Protein AF-A0A0J6Y3X2-F1 (afdb_monomer_lite)

pLDDT: mean 71.5, std 20.04, range [33.5, 97.44]

Foldseek 3Di:
DLQVCQQPCLVCLVVLLVVLLVLLPDDPPDPQPPDPPVCPVQAQPFDQDPNDTDHHHDPPDPDDDPDDDDDDDDDDDPPDPLPPGPSLVSLLVSLLVLLVNLLRHQPSCVVCLVVVCVSLLVQCPPSHPSSVLSSLLSLLSNLLSVLVNCVVVVVDDFDDPPDDHDDDDPVSVVSVVSSVVSLVVSCVVDPCNDDPSVVSVVVSVVSCVRRDDDVVVVCVVVCVVVVVVVVD

Radius of gyration: 22.78 Å; chains: 1; bounding box: 55×54×55 Å

Organism: NCBI:txid404692

InterPro domains:
  IPR011989 Armadillo-like helical [G3DSA:1.25.10.10] (1-191)
  IPR016024 Armadillo-type fold [SSF48371] (4-145)

Sequence (232 aa):
MSKVYGEDFTPYLGGVVKGLLDCLEQEDSDLEVSLGDAARDLIGQEVTIAGHRVRVADADDDDDVIEGMEGDDDDGDWEDFSTVTPIALEKEIAIEVLGDVITHTGQSYMPYFEKTIEHILPLADHAYEGVRKSTISTLHRAYAALWQVSESSGHKQKWEPGKPFAQPPPEIKKFGEILMTATIKMWAEEDDRHGKLCYDIYLTMSILFASALSLSMLFVLFTASSLMLLKK

Structure (mmCIF, N/CA/C/O backbone):
data_AF-A0A0J6Y3X2-F1
#
_entry.id   AF-A0A0J6Y3X2-F1
#
loop_
_atom_site.group_PDB
_atom_site.id
_atom_site.type_symbol
_atom_site.label_atom_id
_atom_site.label_alt_id
_atom_site.label_comp_id
_atom_site.label_asym_id
_atom_site.label_entity_id
_atom_site.label_seq_id
_atom_site.pdbx_PDB_ins_code
_atom_site.Cartn_x
_atom_site.Cartn_y
_atom_site.Cartn_z
_atom_site.occupancy
_atom_site.B_iso_or_equiv
_atom_site.auth_seq_id
_atom_site.auth_comp_id
_atom_site.auth_asym_id
_atom_site.auth_atom_id
_atom_site.pdbx_PDB_model_num
ATOM 1 N N . MET A 1 1 ? -11.979 -10.990 -3.307 1.00 70.56 1 MET A N 1
ATOM 2 C CA . MET A 1 1 ? -12.423 -12.014 -2.326 1.00 70.56 1 MET A CA 1
ATOM 3 C C . MET A 1 1 ? -12.487 -11.462 -0.908 1.00 70.56 1 MET A C 1
ATOM 5 O O . MET A 1 1 ? -13.533 -11.612 -0.292 1.00 70.56 1 MET A O 1
ATOM 9 N N . SER A 1 2 ? -11.452 -10.767 -0.417 1.00 82.56 2 SER A N 1
ATOM 10 C CA . SER A 1 2 ? -11.473 -10.075 0.889 1.00 82.56 2 SER A CA 1
ATOM 11 C C . SER A 1 2 ? -12.731 -9.222 1.101 1.00 82.56 2 SER A C 1
ATOM 13 O O . SER A 1 2 ? -13.374 -9.332 2.131 1.00 82.56 2 SER A O 1
ATOM 15 N N . LYS A 1 3 ? -13.165 -8.470 0.081 1.00 87.56 3 LYS A N 1
ATOM 16 C CA . LYS A 1 3 ? -14.417 -7.691 0.099 1.00 87.56 3 LYS A CA 1
ATOM 17 C C . LYS A 1 3 ? -15.681 -8.497 0.429 1.00 87.56 3 LYS A C 1
ATOM 19 O O . LYS A 1 3 ? -16.611 -7.949 1.004 1.00 87.56 3 LYS A O 1
ATOM 24 N N . VAL A 1 4 ? -15.741 -9.761 0.006 1.00 90.12 4 VAL A N 1
ATOM 25 C CA . VAL A 1 4 ? -16.919 -10.626 0.189 1.00 90.12 4 VAL A CA 1
ATOM 26 C C . VAL A 1 4 ? -16.897 -11.279 1.567 1.00 90.12 4 VAL A C 1
ATOM 28 O O . VAL A 1 4 ? -17.931 -11.343 2.218 1.00 90.12 4 VAL A O 1
ATOM 31 N N . TYR A 1 5 ? -15.726 -11.749 2.000 1.00 84.56 5 TYR A N 1
ATOM 32 C CA . TYR A 1 5 ? -15.577 -12.469 3.266 1.00 84.56 5 TYR A CA 1
ATOM 33 C C . TYR A 1 5 ? -15.373 -11.549 4.474 1.00 84.56 5 TYR A C 1
ATOM 35 O O . TYR A 1 5 ? -15.684 -11.947 5.589 1.00 84.56 5 TYR A O 1
ATOM 43 N N . GLY A 1 6 ? -14.865 -10.330 4.280 1.00 85.00 6 GLY A N 1
ATOM 44 C CA . GLY A 1 6 ? -14.590 -9.393 5.368 1.00 85.00 6 GLY A CA 1
ATOM 45 C C . GLY A 1 6 ? -13.711 -10.024 6.450 1.00 85.00 6 GLY A C 1
ATOM 46 O O . GLY A 1 6 ? -12.603 -10.487 6.173 1.00 85.00 6 GLY A O 1
ATOM 47 N N . GLU A 1 7 ? -14.236 -10.098 7.673 1.00 82.31 7 GLU A N 1
ATOM 48 C CA . GLU A 1 7 ? -13.564 -10.706 8.829 1.00 82.31 7 GLU A CA 1
ATOM 49 C C . GLU A 1 7 ? -13.311 -12.216 8.665 1.00 82.31 7 GLU A C 1
ATOM 51 O O . GLU A 1 7 ? -12.271 -12.715 9.106 1.00 82.31 7 GLU A O 1
ATOM 56 N N . ASP A 1 8 ? -14.173 -12.941 7.943 1.00 88.75 8 ASP A N 1
ATOM 57 C CA . ASP A 1 8 ? -14.015 -14.384 7.690 1.00 88.75 8 ASP A CA 1
ATOM 58 C C . ASP A 1 8 ? -12.820 -14.696 6.772 1.00 88.75 8 ASP A C 1
ATOM 60 O O . ASP A 1 8 ? -12.427 -15.851 6.611 1.00 88.75 8 ASP A O 1
ATOM 64 N N . PHE A 1 9 ? -12.196 -13.671 6.179 1.00 93.50 9 PHE A N 1
ATOM 65 C CA . PHE A 1 9 ? -10.977 -13.818 5.384 1.00 93.50 9 PHE A CA 1
ATOM 66 C C . PHE A 1 9 ? -9.721 -14.066 6.240 1.00 93.50 9 PHE A C 1
ATOM 68 O O . PHE A 1 9 ? -8.691 -14.498 5.719 1.00 93.50 9 PHE A O 1
ATOM 75 N N . THR A 1 10 ? -9.800 -13.824 7.554 1.00 93.88 10 THR A N 1
ATOM 76 C CA . THR A 1 10 ? -8.670 -13.894 8.498 1.00 93.88 10 THR A CA 1
ATOM 77 C C . THR A 1 10 ? -7.797 -15.156 8.371 1.00 93.88 10 THR A C 1
ATOM 79 O O . THR A 1 10 ? -6.574 -15.008 8.355 1.00 93.88 10 THR A O 1
ATOM 82 N N . PRO A 1 11 ? -8.340 -16.384 8.211 1.00 95.69 11 PRO A N 1
ATOM 83 C CA . PRO A 1 11 ? -7.523 -17.600 8.120 1.00 95.69 11 PRO A CA 1
ATOM 84 C C . PRO A 1 11 ? -6.539 -17.617 6.943 1.00 95.69 11 PRO A C 1
ATOM 86 O O . PRO A 1 11 ? -5.541 -18.332 6.985 1.00 95.69 11 PRO A O 1
ATOM 89 N N . TYR A 1 12 ? -6.810 -16.838 5.894 1.00 95.19 12 TYR A N 1
ATOM 90 C CA . TYR A 1 12 ? -6.004 -16.795 4.676 1.00 95.19 12 TYR A CA 1
ATOM 91 C C . TYR A 1 12 ? -4.961 -15.672 4.687 1.00 95.19 12 TYR A C 1
ATOM 93 O O . TYR A 1 12 ? -4.032 -15.704 3.879 1.00 95.19 12 TYR A O 1
ATOM 101 N N . LEU A 1 13 ? -5.077 -14.703 5.607 1.00 94.88 13 LEU A N 1
ATOM 102 C CA . LEU A 1 13 ? -4.244 -13.496 5.626 1.00 94.88 13 LEU A CA 1
ATOM 103 C C . LEU A 1 13 ? -2.750 -13.805 5.667 1.00 94.88 13 LEU A C 1
ATOM 105 O O . LEU A 1 13 ? -2.001 -13.228 4.889 1.00 94.88 13 LEU A O 1
ATOM 109 N N . GLY A 1 14 ? -2.319 -14.748 6.507 1.00 95.94 14 GLY A N 1
ATOM 110 C CA . GLY A 1 14 ? -0.897 -15.076 6.627 1.00 95.94 14 GLY A CA 1
ATOM 111 C C . GLY A 1 14 ? -0.266 -15.527 5.305 1.00 95.94 14 GLY A C 1
ATOM 112 O O . GLY A 1 14 ? 0.833 -15.094 4.973 1.00 95.94 14 GLY A O 1
ATOM 113 N N . GLY A 1 15 ? -0.971 -16.358 4.529 1.00 96.62 15 GLY A N 1
ATOM 114 C CA . GLY A 1 15 ? -0.493 -16.814 3.221 1.00 96.62 15 GLY A CA 1
ATOM 115 C C . GLY A 1 15 ? -0.578 -15.727 2.150 1.00 96.62 15 GLY A C 1
ATOM 116 O O . GLY A 1 15 ? 0.354 -15.568 1.369 1.00 96.62 15 GLY A O 1
ATOM 117 N N . VAL A 1 16 ? -1.670 -14.956 2.147 1.00 96.44 16 VAL A N 1
ATOM 118 C CA . VAL A 1 16 ? -1.899 -13.870 1.181 1.00 96.44 16 VAL A CA 1
ATOM 119 C C . VAL A 1 16 ? -0.875 -12.755 1.352 1.00 96.44 16 VAL A C 1
ATOM 121 O O . VAL A 1 16 ? -0.235 -12.375 0.381 1.00 96.44 16 VAL A O 1
ATOM 124 N N . VAL A 1 17 ? -0.679 -12.263 2.578 1.00 96.31 17 VAL A N 1
ATOM 125 C CA . VAL A 1 17 ? 0.302 -11.209 2.863 1.00 96.31 17 VAL A CA 1
ATOM 126 C C . VAL A 1 17 ? 1.697 -11.682 2.495 1.00 96.31 17 VAL A C 1
ATOM 128 O O . VAL A 1 17 ? 2.418 -10.946 1.837 1.00 96.31 17 VAL A O 1
ATOM 131 N N . LYS A 1 18 ? 2.068 -12.915 2.864 1.00 97.12 18 LYS A N 1
ATOM 132 C CA . LYS A 1 18 ? 3.372 -13.462 2.491 1.00 97.12 18 LYS A CA 1
ATOM 133 C C . LYS A 1 18 ? 3.563 -13.452 0.972 1.00 97.12 18 LYS A C 1
ATOM 135 O O . LYS A 1 18 ? 4.519 -12.857 0.507 1.00 97.12 18 LYS A O 1
ATOM 140 N N . GLY A 1 19 ? 2.639 -14.049 0.217 1.00 96.62 19 GLY A N 1
ATOM 141 C CA . GLY A 1 19 ? 2.757 -14.114 -1.241 1.00 96.62 19 GLY A CA 1
ATOM 142 C C . GLY A 1 19 ? 2.823 -12.733 -1.894 1.00 96.62 19 GLY A C 1
ATOM 143 O O . GLY A 1 19 ? 3.618 -12.536 -2.801 1.00 96.62 19 GLY A O 1
ATOM 144 N N . LEU A 1 20 ? 2.040 -11.766 -1.401 1.00 97.12 20 LEU A N 1
ATOM 145 C CA . LEU A 1 20 ? 2.074 -10.394 -1.909 1.00 97.12 20 LEU A CA 1
ATOM 146 C C . LEU A 1 20 ? 3.408 -9.705 -1.609 1.00 97.12 20 LEU A C 1
ATOM 148 O O . LEU A 1 20 ? 3.945 -9.061 -2.498 1.00 97.12 20 LEU A O 1
ATOM 152 N N . LEU A 1 21 ? 3.959 -9.854 -0.400 1.00 96.50 21 LEU A N 1
ATOM 153 C CA . LEU A 1 21 ? 5.266 -9.284 -0.060 1.00 96.50 21 LEU A CA 1
ATOM 154 C C . LEU A 1 21 ? 6.404 -9.948 -0.844 1.00 96.50 21 LEU A C 1
ATOM 156 O O . LEU A 1 21 ? 7.269 -9.236 -1.340 1.00 96.50 21 LEU A O 1
ATOM 160 N N . ASP A 1 22 ? 6.349 -11.268 -1.038 1.00 95.31 22 ASP A N 1
ATOM 161 C CA . ASP A 1 22 ? 7.314 -12.000 -1.866 1.00 95.31 22 ASP A CA 1
ATOM 162 C C . ASP A 1 22 ? 7.317 -11.461 -3.321 1.00 95.31 22 ASP A C 1
ATOM 164 O O . ASP A 1 22 ? 8.367 -11.430 -3.954 1.00 95.31 22 ASP A O 1
ATOM 168 N N . CYS A 1 23 ? 6.177 -10.981 -3.851 1.00 93.75 23 CYS A N 1
ATOM 169 C CA . CYS A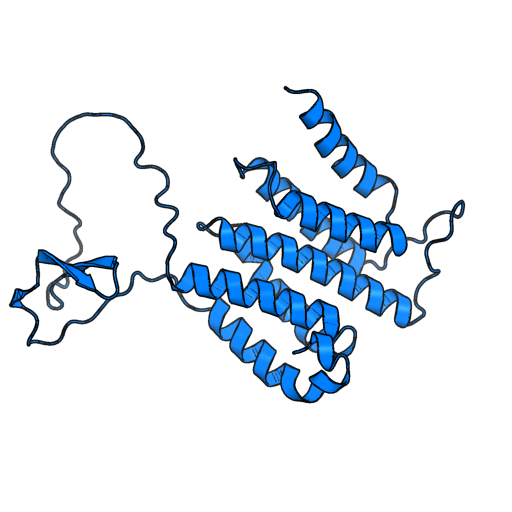 1 23 ? 6.118 -10.321 -5.169 1.00 93.75 23 CYS A CA 1
ATOM 170 C C . CYS A 1 23 ? 6.832 -8.959 -5.175 1.00 93.75 23 CYS A C 1
ATOM 172 O O . CYS A 1 23 ? 7.469 -8.592 -6.157 1.00 93.75 23 CYS A O 1
ATOM 174 N N . LEU A 1 24 ? 6.735 -8.194 -4.081 1.00 94.12 24 LEU A N 1
ATOM 175 C CA . LEU A 1 24 ? 7.351 -6.864 -3.986 1.00 94.12 24 LEU A CA 1
ATOM 176 C C . LEU A 1 24 ? 8.874 -6.918 -3.863 1.00 94.12 24 LEU A C 1
ATOM 178 O O . LEU A 1 24 ? 9.547 -5.966 -4.252 1.00 94.12 24 LEU A O 1
ATOM 182 N N . GLU A 1 25 ? 9.401 -8.012 -3.318 1.00 92.56 25 GLU A N 1
ATOM 183 C CA . GLU A 1 25 ? 10.835 -8.231 -3.111 1.00 92.56 25 GLU A CA 1
ATOM 184 C C . GLU A 1 25 ? 11.564 -8.723 -4.371 1.00 92.56 25 GLU A C 1
ATOM 186 O O . GLU A 1 25 ? 12.790 -8.807 -4.365 1.00 92.56 25 GLU A O 1
ATOM 191 N N . GLN A 1 26 ? 10.845 -9.030 -5.455 1.00 88.25 26 GLN A N 1
ATOM 192 C CA . GLN A 1 26 ? 11.462 -9.422 -6.722 1.00 88.25 26 GLN A CA 1
ATOM 193 C C . GLN A 1 26 ? 12.312 -8.274 -7.288 1.00 88.25 26 GLN A C 1
ATOM 195 O O . GLN A 1 26 ? 11.866 -7.123 -7.372 1.00 88.25 26 GLN A O 1
ATOM 200 N N . GLU A 1 27 ? 13.542 -8.587 -7.686 1.00 80.69 27 GLU A N 1
ATOM 201 C CA . GLU A 1 27 ? 14.427 -7.636 -8.356 1.00 80.69 27 GLU A CA 1
ATOM 202 C C . GLU A 1 27 ? 13.929 -7.382 -9.782 1.00 80.69 27 GLU A C 1
ATOM 204 O O . GLU A 1 27 ? 13.591 -8.323 -10.493 1.00 80.69 27 GLU A O 1
ATOM 209 N N . ASP A 1 28 ? 13.912 -6.119 -10.217 1.00 66.94 28 ASP A N 1
ATOM 210 C CA . ASP A 1 28 ? 13.644 -5.740 -11.613 1.00 66.94 28 ASP A CA 1
ATOM 211 C C . ASP A 1 28 ? 14.864 -6.019 -12.511 1.00 66.94 28 ASP A C 1
ATOM 213 O O . ASP A 1 28 ? 15.189 -5.219 -13.387 1.00 66.94 28 ASP A O 1
ATOM 217 N N . SER A 1 29 ? 15.591 -7.113 -12.265 1.00 56.03 29 SER A N 1
ATOM 218 C CA . SER A 1 29 ? 16.653 -7.538 -13.166 1.00 56.03 29 SER A CA 1
ATOM 219 C C . SER A 1 29 ? 16.019 -7.876 -14.509 1.00 56.03 29 SER A C 1
ATOM 221 O O . SER A 1 29 ? 15.061 -8.654 -14.590 1.00 56.03 29 SER A O 1
ATOM 223 N N . ASP A 1 30 ? 16.520 -7.218 -15.558 1.00 48.12 30 ASP A N 1
ATOM 224 C CA . ASP A 1 30 ? 16.136 -7.499 -16.933 1.00 48.12 30 ASP A CA 1
ATOM 225 C C . ASP A 1 30 ? 16.160 -9.008 -17.137 1.00 48.12 30 ASP A C 1
ATOM 227 O O . ASP A 1 30 ? 17.080 -9.689 -16.694 1.00 48.12 30 ASP A O 1
ATOM 231 N N . LEU A 1 31 ? 15.094 -9.516 -17.747 1.00 46.72 31 LEU A N 1
ATOM 232 C CA . LEU A 1 31 ? 14.810 -10.928 -17.943 1.00 46.72 31 LEU A CA 1
ATOM 233 C C . LEU A 1 31 ? 16.011 -11.634 -18.605 1.00 46.72 31 LEU A C 1
ATOM 235 O O . LEU A 1 31 ? 16.071 -11.755 -19.828 1.00 46.72 31 LEU A O 1
ATOM 239 N N . GLU A 1 32 ? 16.980 -12.086 -17.812 1.00 42.59 32 GLU A N 1
ATOM 240 C CA . GLU A 1 32 ? 18.191 -12.720 -18.313 1.00 42.59 32 GLU A CA 1
ATOM 241 C C . GLU A 1 32 ? 17.835 -14.163 -18.665 1.00 42.59 32 GLU A C 1
ATOM 243 O O . GLU A 1 32 ? 17.894 -15.101 -17.865 1.00 42.59 32 GLU A O 1
ATOM 248 N N . VAL A 1 33 ? 17.327 -14.337 -19.883 1.00 46.41 33 VAL A N 1
ATOM 249 C CA . VAL A 1 33 ? 17.028 -15.657 -20.422 1.00 46.41 33 VAL A CA 1
ATOM 250 C C . VAL A 1 33 ? 18.363 -16.322 -20.733 1.00 46.41 33 VAL A C 1
ATOM 252 O O . VAL A 1 33 ? 18.929 -16.110 -21.802 1.00 46.41 33 VAL A O 1
ATOM 255 N N . SER A 1 34 ? 18.855 -17.156 -19.812 1.00 43.78 34 SER A N 1
ATOM 256 C CA . SER A 1 34 ? 19.957 -18.078 -20.096 1.00 43.78 34 SER A CA 1
ATOM 257 C C . SER A 1 34 ? 19.496 -19.073 -21.165 1.00 43.78 34 SER A C 1
ATOM 259 O O . SER A 1 34 ? 18.799 -20.061 -20.910 1.00 43.78 34 SER A O 1
ATOM 261 N N . LEU A 1 35 ? 19.808 -18.741 -22.411 1.00 50.62 35 LEU A N 1
ATOM 262 C CA . LEU A 1 35 ? 19.548 -19.558 -23.581 1.00 50.62 35 LEU A CA 1
ATOM 263 C C . LEU A 1 35 ? 20.597 -20.674 -23.601 1.00 50.62 35 LEU A C 1
ATOM 265 O O . LEU A 1 35 ? 21.771 -20.430 -23.851 1.00 50.62 35 LEU A O 1
ATOM 269 N N . GLY A 1 36 ? 20.182 -21.909 -23.299 1.00 53.53 36 GLY A N 1
ATOM 270 C CA . GLY A 1 36 ? 21.078 -23.070 -23.347 1.00 53.53 36 GLY A CA 1
ATOM 271 C C . GLY A 1 36 ? 21.686 -23.293 -24.741 1.00 53.53 36 GLY A C 1
ATOM 272 O O . GLY A 1 36 ? 21.160 -22.789 -25.733 1.00 53.53 36 GLY A O 1
ATOM 273 N N . ASP A 1 37 ? 22.747 -24.109 -24.821 1.00 55.16 37 ASP A N 1
ATOM 274 C CA . ASP A 1 37 ? 23.627 -24.337 -25.992 1.00 55.16 37 ASP A CA 1
ATOM 275 C C . ASP A 1 37 ? 22.946 -24.447 -27.375 1.00 55.16 37 ASP A C 1
ATOM 277 O O . ASP A 1 37 ? 23.560 -24.165 -28.402 1.00 55.16 37 ASP A O 1
ATOM 281 N N . ALA A 1 38 ? 21.675 -24.853 -27.427 1.00 54.84 38 ALA A N 1
ATOM 282 C CA . ALA A 1 38 ? 20.879 -24.953 -28.649 1.00 54.84 38 ALA A CA 1
ATOM 283 C C . ALA A 1 38 ? 20.456 -23.599 -29.264 1.00 54.84 38 ALA A C 1
ATOM 285 O O . ALA A 1 38 ? 19.915 -23.593 -30.368 1.00 54.84 38 ALA A O 1
ATOM 286 N N . ALA A 1 39 ? 20.666 -22.475 -28.574 1.00 55.91 39 ALA A N 1
ATOM 287 C CA . ALA A 1 39 ? 20.258 -21.138 -29.011 1.00 55.91 39 ALA A CA 1
ATOM 288 C C . ALA A 1 39 ? 21.431 -20.163 -29.227 1.00 55.91 39 ALA A C 1
ATOM 290 O O . ALA A 1 39 ? 21.198 -18.972 -29.434 1.00 55.91 39 ALA A O 1
ATOM 291 N N . ARG A 1 40 ? 22.677 -20.665 -29.273 1.00 58.66 40 ARG A N 1
ATOM 292 C CA . ARG A 1 40 ? 23.866 -19.862 -29.619 1.00 58.66 40 ARG A CA 1
ATOM 293 C C . ARG A 1 40 ? 23.739 -19.132 -30.962 1.00 58.66 40 ARG A C 1
ATOM 295 O O . ARG A 1 40 ? 24.213 -18.013 -31.101 1.00 58.66 40 ARG A O 1
ATOM 302 N N . ASP A 1 41 ? 23.021 -19.708 -31.924 1.00 62.22 41 ASP A N 1
ATOM 303 C CA . ASP A 1 41 ? 22.785 -19.077 -33.233 1.00 62.22 41 ASP A CA 1
ATOM 304 C C . ASP A 1 41 ? 21.919 -17.801 -33.161 1.00 62.22 41 ASP A C 1
ATOM 306 O O . ASP A 1 41 ? 21.839 -17.056 -34.139 1.00 62.22 41 ASP A O 1
ATOM 310 N N . LEU A 1 42 ? 21.257 -17.548 -32.026 1.00 61.28 42 LEU A N 1
ATOM 311 C CA . LEU A 1 42 ? 20.442 -16.354 -31.796 1.00 61.28 42 LEU A CA 1
ATOM 312 C C . LEU A 1 42 ? 21.226 -15.226 -31.109 1.00 61.28 42 LEU A C 1
ATOM 314 O O . LEU A 1 42 ? 20.694 -14.123 -31.004 1.00 61.28 42 LEU A O 1
ATOM 318 N N . ILE A 1 43 ? 22.472 -15.467 -30.677 1.00 58.28 43 ILE A N 1
ATOM 319 C CA . ILE A 1 43 ? 23.340 -14.454 -30.058 1.00 58.28 43 ILE A CA 1
ATOM 320 C C . ILE A 1 43 ? 23.545 -13.286 -31.027 1.00 58.28 43 ILE A C 1
ATOM 322 O O . ILE A 1 43 ? 23.858 -13.462 -32.205 1.00 58.28 43 ILE A O 1
ATOM 326 N N . GLY A 1 44 ? 23.327 -12.067 -30.533 1.00 57.44 44 GLY A N 1
ATOM 327 C CA . GLY A 1 44 ? 23.387 -10.845 -31.331 1.00 57.44 44 GLY A CA 1
ATOM 328 C C . GLY A 1 44 ? 22.162 -10.588 -32.216 1.00 57.44 44 GLY A C 1
ATOM 329 O O . GLY A 1 44 ? 22.102 -9.529 -32.841 1.00 57.44 44 GLY A O 1
ATOM 330 N N . GLN A 1 45 ? 21.172 -11.489 -32.253 1.00 57.31 45 GLN A N 1
ATOM 331 C CA . GLN A 1 45 ? 19.897 -11.261 -32.935 1.00 57.31 45 GLN A CA 1
ATOM 332 C C . GLN A 1 45 ? 18.830 -10.722 -31.974 1.00 57.31 45 GLN A C 1
ATOM 334 O O . GLN A 1 45 ? 18.768 -11.078 -30.797 1.00 57.31 45 GLN A O 1
ATOM 339 N N . GLU A 1 46 ? 17.972 -9.848 -32.502 1.00 52.38 46 GLU A N 1
ATOM 340 C CA . GLU A 1 46 ? 16.774 -9.365 -31.819 1.00 52.38 46 GLU A CA 1
ATOM 341 C C . GLU A 1 46 ? 15.648 -10.379 -32.050 1.00 52.38 46 GLU A C 1
ATOM 343 O O . GLU A 1 46 ? 15.178 -10.568 -33.176 1.00 52.38 46 GLU A O 1
ATOM 348 N N . VAL A 1 47 ? 15.224 -11.066 -30.991 1.00 55.28 47 VAL A N 1
ATOM 349 C CA . VAL A 1 47 ? 14.192 -12.104 -31.067 1.00 55.28 47 VAL A CA 1
ATOM 350 C C . VAL A 1 47 ? 12.958 -11.629 -30.316 1.00 55.28 47 VAL A C 1
ATOM 352 O O . VAL A 1 47 ? 13.051 -11.090 -29.217 1.00 55.28 47 VAL A O 1
ATOM 355 N N . THR A 1 48 ? 11.778 -11.811 -30.913 1.00 49.06 48 THR A N 1
ATOM 356 C CA . THR A 1 48 ? 10.516 -11.490 -30.238 1.00 49.06 48 THR A CA 1
ATOM 357 C C . THR A 1 48 ? 10.031 -12.703 -29.454 1.00 49.06 48 THR A C 1
ATOM 359 O O . THR A 1 48 ? 9.495 -13.645 -30.039 1.00 49.06 48 THR A O 1
ATOM 362 N N . ILE A 1 49 ? 10.200 -12.688 -28.134 1.00 56.91 49 ILE A N 1
ATOM 363 C CA . ILE A 1 49 ? 9.706 -13.732 -27.231 1.00 56.91 49 ILE A CA 1
ATOM 364 C C . ILE A 1 49 ? 8.490 -13.172 -26.492 1.00 56.91 49 ILE A C 1
ATOM 366 O O . ILE A 1 49 ? 8.538 -12.078 -25.941 1.00 56.91 49 ILE A O 1
ATOM 370 N N . ALA A 1 50 ? 7.366 -13.893 -26.535 1.00 43.53 50 ALA A N 1
ATOM 371 C CA . ALA A 1 50 ? 6.107 -13.487 -25.894 1.00 43.53 50 ALA A CA 1
ATOM 372 C C . ALA A 1 50 ? 5.611 -12.064 -26.255 1.00 43.53 50 ALA A C 1
ATOM 374 O O . ALA A 1 50 ? 4.878 -11.450 -25.487 1.00 43.53 50 ALA A O 1
ATOM 375 N N . GLY A 1 51 ? 5.974 -11.550 -27.438 1.00 42.38 51 GLY A N 1
ATOM 376 C CA . GLY A 1 51 ? 5.587 -10.212 -27.901 1.00 42.38 51 GLY A CA 1
ATOM 377 C C . GLY A 1 51 ? 6.603 -9.103 -27.606 1.00 42.38 51 GLY A C 1
ATOM 378 O O . GLY A 1 51 ? 6.374 -7.971 -28.024 1.00 42.38 51 GLY A O 1
ATOM 379 N N . HIS A 1 52 ? 7.736 -9.418 -26.971 1.00 44.81 52 HIS A N 1
ATOM 380 C CA . HIS A 1 52 ? 8.778 -8.451 -26.620 1.00 44.81 52 HIS A CA 1
ATOM 381 C C . HIS A 1 52 ? 10.096 -8.736 -27.335 1.00 44.81 52 HIS A C 1
ATOM 383 O O . HIS A 1 52 ? 10.502 -9.891 -27.451 1.00 44.81 52 HIS A O 1
ATOM 389 N N . ARG A 1 53 ? 10.754 -7.674 -27.819 1.00 52.78 53 ARG A N 1
ATOM 390 C CA . ARG A 1 53 ? 12.048 -7.749 -28.507 1.00 52.78 53 ARG A CA 1
ATOM 391 C C . ARG A 1 53 ? 13.172 -7.830 -27.477 1.00 52.78 53 ARG A C 1
ATOM 393 O O . ARG A 1 53 ? 13.307 -6.935 -26.653 1.00 52.78 53 ARG A O 1
ATOM 400 N N . VAL A 1 54 ? 13.940 -8.914 -27.524 1.00 61.38 54 VAL A N 1
ATOM 401 C CA . VAL A 1 54 ? 15.054 -9.211 -26.616 1.00 61.38 54 VAL A CA 1
ATOM 402 C C . VAL A 1 54 ? 16.311 -9.431 -27.454 1.00 61.38 54 VAL A C 1
ATOM 404 O O . VAL A 1 54 ? 16.263 -10.154 -28.453 1.00 61.38 54 VAL A O 1
ATOM 407 N N . ARG A 1 55 ? 17.429 -8.807 -27.064 1.00 59.06 55 ARG A N 1
ATOM 408 C CA . ARG A 1 55 ? 18.747 -9.035 -27.672 1.00 59.06 55 ARG A CA 1
ATOM 409 C C . ARG A 1 55 ? 19.466 -10.125 -26.886 1.00 59.06 55 ARG A C 1
ATOM 411 O O . ARG A 1 55 ? 19.641 -9.997 -25.682 1.00 59.06 55 ARG A O 1
ATOM 418 N N . VAL A 1 56 ? 19.859 -11.196 -27.565 1.00 57.78 56 VAL A N 1
ATOM 419 C CA . VAL A 1 56 ? 20.534 -12.335 -26.931 1.00 57.78 56 VAL A CA 1
ATOM 420 C C . VAL A 1 56 ? 22.027 -12.032 -26.755 1.00 57.78 56 VAL A C 1
ATOM 422 O O . VAL A 1 56 ? 22.697 -11.718 -27.743 1.00 57.78 56 VAL A O 1
ATOM 425 N N . ALA A 1 57 ? 22.537 -12.141 -25.525 1.00 57.12 57 ALA A N 1
ATOM 426 C CA . ALA A 1 57 ? 23.964 -12.081 -25.187 1.00 57.12 57 ALA A CA 1
ATOM 427 C C . ALA A 1 57 ? 24.533 -13.496 -24.947 1.00 57.12 57 ALA A C 1
ATOM 429 O O . ALA A 1 57 ? 23.773 -14.415 -24.635 1.00 57.12 57 ALA A O 1
ATOM 430 N N . ASP A 1 58 ? 25.842 -13.680 -25.151 1.00 46.38 58 ASP A N 1
ATOM 431 C CA . ASP A 1 58 ? 26.525 -14.961 -24.907 1.00 46.38 58 ASP A CA 1
ATOM 432 C C . ASP A 1 58 ? 26.867 -15.113 -23.418 1.00 46.38 58 ASP A C 1
ATOM 434 O O . ASP A 1 58 ? 27.184 -14.132 -22.754 1.00 46.38 58 ASP A O 1
ATOM 438 N N . ALA A 1 59 ? 26.807 -16.340 -22.900 1.00 51.66 59 ALA A N 1
ATOM 439 C CA . ALA A 1 59 ? 26.980 -16.634 -21.474 1.00 51.66 59 ALA A CA 1
ATOM 440 C C . ALA A 1 59 ? 28.446 -16.885 -21.059 1.00 51.66 59 ALA A C 1
ATOM 442 O O . ALA A 1 59 ? 28.701 -17.154 -19.888 1.00 51.66 59 ALA A O 1
ATOM 443 N N . ASP A 1 60 ? 29.392 -16.834 -22.005 1.00 46.38 60 ASP A N 1
ATOM 444 C CA . ASP A 1 60 ? 30.810 -17.173 -21.793 1.00 46.38 60 ASP A CA 1
ATOM 445 C C . ASP A 1 60 ? 31.764 -15.952 -21.808 1.00 46.38 60 ASP A C 1
ATOM 447 O O . ASP A 1 60 ? 32.979 -16.146 -21.731 1.00 46.38 60 ASP A O 1
ATOM 451 N N . ASP A 1 61 ? 31.261 -14.712 -21.894 1.00 43.00 61 ASP A N 1
ATOM 452 C CA . ASP A 1 61 ? 32.099 -13.497 -21.871 1.00 43.00 61 ASP A CA 1
ATOM 453 C C . ASP A 1 61 ? 32.039 -12.825 -20.487 1.00 43.00 61 ASP A C 1
ATOM 455 O O . ASP A 1 61 ? 31.164 -12.020 -20.182 1.00 43.00 61 ASP A O 1
ATOM 459 N N . ASP A 1 62 ? 32.986 -13.212 -19.633 1.00 42.53 62 ASP A N 1
ATOM 460 C CA . ASP A 1 62 ? 33.196 -12.726 -18.259 1.00 42.53 62 ASP A CA 1
ATOM 461 C C . ASP A 1 62 ? 33.980 -11.385 -18.230 1.00 42.53 62 ASP A C 1
ATOM 463 O O . ASP A 1 62 ? 34.714 -11.106 -17.281 1.00 42.53 62 ASP A O 1
ATOM 467 N N . ASP A 1 63 ? 33.860 -10.559 -19.276 1.00 38.16 63 ASP A N 1
ATOM 468 C CA . ASP A 1 63 ? 34.489 -9.237 -19.376 1.00 38.16 63 ASP A CA 1
ATOM 469 C C . ASP A 1 63 ? 33.418 -8.149 -19.589 1.00 38.16 63 ASP A C 1
ATOM 471 O O . ASP A 1 63 ? 32.890 -7.935 -20.682 1.00 38.16 63 ASP A O 1
ATOM 475 N N . ASP A 1 64 ? 33.128 -7.412 -18.515 1.00 44.16 64 ASP A N 1
ATOM 476 C CA . ASP A 1 64 ? 32.499 -6.093 -18.566 1.00 44.16 64 ASP A CA 1
ATOM 477 C C . ASP A 1 64 ? 33.225 -5.202 -19.589 1.00 44.16 64 ASP A C 1
ATOM 479 O O . ASP A 1 64 ? 34.355 -4.814 -19.315 1.00 44.16 64 ASP A O 1
ATOM 483 N N . VAL A 1 65 ? 32.580 -4.804 -20.694 1.00 34.59 65 VAL A N 1
ATOM 484 C CA . VAL A 1 65 ? 32.548 -3.416 -21.213 1.00 34.59 65 VAL A CA 1
ATOM 485 C C . VAL A 1 65 ? 31.389 -3.288 -22.216 1.00 34.59 65 VAL A C 1
ATOM 487 O O . VAL A 1 65 ? 31.388 -3.872 -23.298 1.00 34.59 65 VAL A O 1
ATOM 490 N N . ILE A 1 66 ? 30.421 -2.429 -21.886 1.00 44.06 66 ILE A N 1
ATOM 491 C CA . ILE A 1 66 ? 29.521 -1.799 -22.858 1.00 44.06 66 ILE A CA 1
ATOM 492 C C . ILE A 1 66 ? 30.384 -0.956 -23.811 1.00 44.06 66 ILE A C 1
ATOM 494 O O . ILE A 1 66 ? 30.728 0.180 -23.499 1.00 44.06 66 ILE A O 1
ATOM 498 N N . GLU A 1 67 ? 30.748 -1.500 -24.970 1.00 37.75 67 GLU A N 1
ATOM 499 C CA . GLU A 1 67 ? 31.337 -0.738 -26.075 1.00 37.75 67 GLU A CA 1
ATOM 500 C C . GLU A 1 67 ? 30.396 -0.800 -27.281 1.00 37.75 67 GLU A C 1
ATOM 502 O O . GLU A 1 67 ? 30.283 -1.805 -27.983 1.00 37.75 67 GLU A O 1
ATOM 507 N N . GLY A 1 68 ? 29.662 0.293 -27.495 1.00 34.91 68 GLY A N 1
ATOM 508 C CA . GLY A 1 68 ? 28.714 0.385 -28.596 1.00 34.91 68 GLY A CA 1
ATOM 509 C C . GLY A 1 68 ? 27.930 1.688 -28.660 1.00 34.91 68 GLY A C 1
ATOM 510 O O . GLY A 1 68 ? 26.724 1.634 -28.862 1.00 34.91 68 GLY A O 1
ATOM 511 N N . MET A 1 69 ? 28.583 2.843 -28.498 1.00 40.19 69 MET A N 1
ATOM 512 C CA . MET A 1 69 ? 28.004 4.120 -28.930 1.00 40.19 69 MET A CA 1
ATOM 513 C C . MET A 1 69 ? 29.109 5.134 -29.266 1.00 40.19 69 MET A C 1
ATOM 515 O O . MET A 1 69 ? 29.396 6.042 -28.496 1.00 40.19 69 MET A O 1
ATOM 519 N N . GLU A 1 70 ? 29.726 4.991 -30.439 1.00 41.28 70 GLU A N 1
ATOM 520 C CA . GLU A 1 70 ? 30.346 6.128 -31.129 1.00 41.28 70 GLU A CA 1
ATOM 521 C C . GLU A 1 70 ? 29.719 6.243 -32.521 1.00 41.28 70 GLU A C 1
ATOM 523 O O . GLU A 1 70 ? 29.906 5.380 -33.381 1.00 41.28 70 GLU A O 1
ATOM 528 N N . GLY A 1 71 ? 28.920 7.295 -32.709 1.00 33.50 71 GLY A N 1
ATOM 529 C CA . GLY A 1 71 ? 28.179 7.554 -33.940 1.00 33.50 71 GLY A CA 1
ATOM 530 C C . GLY A 1 71 ? 27.236 8.756 -33.855 1.00 33.50 71 GLY A C 1
ATOM 531 O O . GLY A 1 71 ? 26.048 8.579 -34.073 1.00 33.50 71 GLY A O 1
ATOM 532 N N . ASP A 1 72 ? 27.800 9.922 -33.523 1.00 38.12 72 ASP A N 1
ATOM 533 C CA . ASP A 1 72 ? 27.471 11.276 -34.020 1.00 38.12 72 ASP A CA 1
ATOM 534 C C . ASP A 1 72 ? 25.998 11.769 -34.003 1.00 38.12 72 ASP A C 1
ATOM 536 O O . ASP A 1 72 ? 25.183 11.397 -34.845 1.00 38.12 72 ASP A O 1
ATOM 540 N N . ASP A 1 73 ? 25.740 12.690 -33.063 1.00 42.84 73 ASP A N 1
ATOM 541 C CA . ASP A 1 73 ? 24.858 13.870 -33.118 1.00 42.84 73 ASP A CA 1
ATOM 542 C C . ASP A 1 73 ? 23.404 13.741 -33.636 1.00 42.84 73 ASP A C 1
ATOM 544 O O . ASP A 1 73 ? 23.113 13.988 -34.808 1.00 42.84 73 ASP A O 1
ATOM 548 N N . ASP A 1 74 ? 22.459 13.551 -32.703 1.00 40.38 74 ASP A N 1
ATOM 549 C CA . ASP A 1 74 ? 21.305 14.461 -32.553 1.00 40.38 74 ASP A CA 1
ATOM 550 C C . ASP A 1 74 ? 20.796 14.425 -31.098 1.00 40.38 74 ASP A C 1
ATOM 552 O O . ASP A 1 74 ? 20.377 13.388 -30.576 1.00 40.38 74 ASP A O 1
ATOM 556 N N . ASP A 1 75 ? 20.893 15.571 -30.431 1.00 49.56 75 ASP A N 1
ATOM 557 C CA . ASP A 1 75 ? 20.453 15.818 -29.063 1.00 49.56 75 ASP A CA 1
ATOM 558 C C . ASP A 1 75 ? 18.921 15.707 -28.950 1.00 49.56 75 ASP A C 1
ATOM 560 O O . ASP A 1 75 ? 18.187 16.592 -29.395 1.00 49.56 75 ASP A O 1
ATOM 564 N N . GLY A 1 76 ? 18.419 14.664 -28.281 1.00 43.94 76 GLY A N 1
ATOM 565 C CA . GLY A 1 76 ? 17.019 14.616 -27.854 1.00 43.94 76 GLY A CA 1
ATOM 566 C C . GLY A 1 76 ? 16.557 13.264 -27.311 1.00 43.94 76 GLY A C 1
ATOM 567 O O . GLY A 1 76 ? 16.424 12.311 -28.069 1.00 43.94 76 GLY A O 1
ATOM 568 N N . ASP A 1 77 ? 16.221 13.228 -26.017 1.00 42.69 77 ASP A N 1
ATOM 569 C CA . ASP A 1 77 ? 15.310 12.247 -25.393 1.00 42.69 77 ASP A CA 1
ATOM 570 C C . ASP A 1 77 ? 15.787 10.788 -25.229 1.00 42.69 77 ASP A C 1
ATOM 572 O O . ASP A 1 77 ? 15.084 9.837 -25.561 1.00 42.69 77 ASP A O 1
ATOM 576 N N . TRP A 1 78 ? 16.949 10.590 -24.598 1.00 46.06 78 TRP A N 1
ATOM 577 C CA . TRP A 1 78 ? 17.297 9.298 -23.972 1.00 46.06 78 TRP A CA 1
ATOM 578 C C . TRP A 1 78 ? 17.114 9.288 -22.440 1.00 46.06 78 TRP A C 1
ATOM 580 O O . TRP A 1 78 ? 17.539 8.343 -21.776 1.00 46.06 78 TRP A O 1
ATOM 590 N N . GLU A 1 79 ? 16.485 10.317 -21.858 1.00 43.41 79 GLU A N 1
ATOM 591 C CA . GLU A 1 79 ? 15.996 10.268 -20.474 1.00 43.41 79 GLU A CA 1
ATOM 592 C C . GLU A 1 79 ? 14.626 9.572 -20.448 1.00 43.41 79 GLU A C 1
ATOM 594 O O . GLU A 1 79 ? 13.705 9.978 -21.145 1.00 43.41 79 GLU A O 1
ATOM 599 N N . ASP A 1 80 ? 14.500 8.549 -19.606 1.00 47.81 80 ASP A N 1
ATOM 600 C CA . ASP A 1 80 ? 13.258 7.842 -19.266 1.00 47.81 80 ASP A CA 1
ATOM 601 C C . ASP A 1 80 ? 12.786 6.736 -20.227 1.00 47.81 80 ASP A C 1
ATOM 603 O O . ASP A 1 80 ? 11.662 6.721 -20.728 1.00 47.81 80 ASP A O 1
ATOM 607 N N . PHE A 1 81 ? 13.585 5.671 -20.356 1.00 47.28 81 PHE A N 1
ATOM 608 C CA . PHE A 1 81 ? 12.953 4.351 -20.398 1.00 47.28 81 PHE A CA 1
ATOM 609 C C . PHE A 1 81 ? 12.425 4.075 -18.981 1.00 47.28 81 PHE A C 1
ATOM 611 O O . PHE A 1 81 ? 13.084 3.435 -18.163 1.00 47.28 81 PHE A O 1
ATOM 618 N N . SER A 1 82 ? 11.239 4.605 -18.667 1.00 55.62 82 SER A N 1
ATOM 619 C CA . SER A 1 82 ? 10.393 4.109 -17.584 1.00 55.62 82 SER A CA 1
ATOM 620 C C . SER A 1 82 ? 9.985 2.684 -17.952 1.00 55.62 82 SER A C 1
ATOM 622 O O . SER A 1 82 ? 8.891 2.421 -18.452 1.00 55.62 82 SER A O 1
ATOM 624 N N . THR A 1 83 ? 10.926 1.748 -17.808 1.00 61.72 83 THR A N 1
ATOM 625 C CA . THR A 1 83 ? 10.777 0.382 -18.290 1.00 61.72 83 THR A CA 1
ATOM 626 C C . THR A 1 83 ? 9.609 -0.260 -17.573 1.00 61.72 83 THR A C 1
ATOM 628 O O . THR A 1 83 ? 9.689 -0.629 -16.401 1.00 61.72 83 THR A O 1
ATOM 631 N N . VAL A 1 84 ? 8.496 -0.398 -18.284 1.00 78.31 84 VAL A N 1
ATOM 632 C CA . VAL A 1 84 ? 7.361 -1.191 -17.832 1.00 78.31 84 VAL A CA 1
ATOM 633 C C . VAL A 1 84 ? 7.775 -2.659 -17.927 1.00 78.31 84 VAL A C 1
ATOM 635 O O . VAL A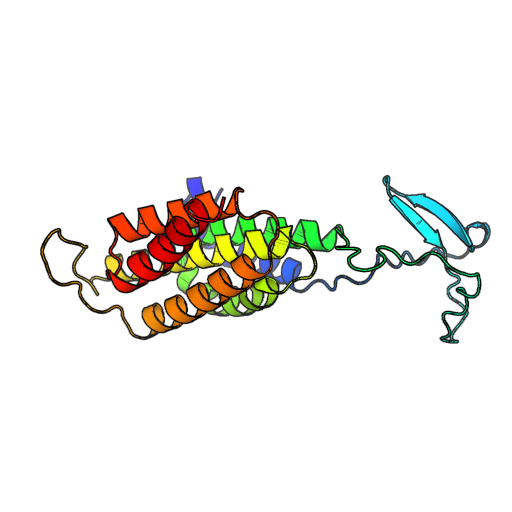 1 84 ? 7.529 -3.325 -18.933 1.00 78.31 84 VAL A O 1
ATOM 638 N N . THR A 1 85 ? 8.480 -3.156 -16.908 1.00 84.69 85 THR A N 1
ATOM 639 C CA . THR A 1 85 ? 8.858 -4.569 -16.817 1.00 84.69 85 THR A CA 1
ATOM 640 C C . THR A 1 85 ? 7.637 -5.403 -16.403 1.00 84.69 85 THR A C 1
ATOM 642 O O . THR A 1 85 ? 6.731 -4.901 -15.727 1.00 84.69 85 THR A O 1
ATOM 645 N N . PRO A 1 86 ? 7.582 -6.701 -16.756 1.00 86.75 86 PRO A N 1
ATOM 646 C CA . PRO A 1 86 ? 6.563 -7.604 -16.221 1.00 86.75 86 PRO A CA 1
ATOM 647 C C . PRO A 1 86 ? 6.543 -7.633 -14.685 1.00 86.75 86 PRO A C 1
ATOM 649 O O . PRO A 1 86 ? 5.469 -7.701 -14.094 1.00 86.75 86 PRO A O 1
ATOM 652 N N . ILE A 1 87 ? 7.715 -7.511 -14.055 1.00 89.19 87 ILE A N 1
ATOM 653 C CA . ILE A 1 87 ? 7.876 -7.465 -12.596 1.00 89.19 87 ILE A CA 1
ATOM 654 C C . ILE A 1 87 ? 7.286 -6.166 -12.030 1.00 89.19 87 ILE A C 1
ATOM 656 O O . ILE A 1 87 ? 6.549 -6.200 -11.048 1.00 89.19 87 ILE A O 1
ATOM 660 N N . ALA A 1 88 ? 7.501 -5.023 -12.683 1.00 90.44 88 ALA A N 1
ATOM 661 C CA . ALA A 1 88 ? 6.909 -3.751 -12.285 1.00 90.44 88 ALA A CA 1
ATOM 662 C C . ALA A 1 88 ? 5.372 -3.770 -12.403 1.00 90.44 88 ALA A C 1
ATOM 664 O O . ALA A 1 88 ? 4.680 -3.250 -11.526 1.00 90.44 88 ALA A O 1
ATOM 665 N N . LEU A 1 89 ? 4.823 -4.423 -13.434 1.00 91.00 89 LEU A N 1
ATOM 666 C CA . LEU A 1 89 ? 3.378 -4.654 -13.559 1.00 91.00 89 LEU A CA 1
ATOM 667 C C . LEU A 1 89 ? 2.845 -5.599 -12.472 1.00 91.00 89 LEU A C 1
ATOM 669 O O . LEU A 1 89 ? 1.771 -5.367 -11.915 1.00 91.00 89 LEU A O 1
ATOM 673 N N . GLU A 1 90 ? 3.591 -6.653 -12.136 1.00 93.62 90 GLU A N 1
ATOM 674 C CA . GLU A 1 90 ? 3.245 -7.558 -11.038 1.00 93.62 90 GLU A CA 1
ATOM 675 C C . GLU A 1 90 ? 3.234 -6.820 -9.693 1.00 93.62 90 GLU A C 1
ATOM 677 O O . GLU A 1 90 ? 2.264 -6.944 -8.941 1.00 93.62 90 GLU A O 1
ATOM 682 N N . LYS A 1 91 ? 4.243 -5.980 -9.424 1.00 95.38 91 LYS A N 1
ATOM 683 C CA . LYS A 1 91 ? 4.308 -5.105 -8.244 1.00 95.38 91 LYS A CA 1
ATOM 684 C C . LYS A 1 91 ? 3.117 -4.157 -8.183 1.00 95.38 91 LYS A C 1
ATOM 686 O O . LYS A 1 91 ? 2.483 -4.060 -7.135 1.00 95.38 91 LYS A O 1
ATOM 691 N N . GLU A 1 92 ? 2.777 -3.495 -9.290 1.00 94.06 92 GLU A N 1
ATOM 692 C CA . GLU A 1 92 ? 1.607 -2.612 -9.372 1.00 94.06 92 GLU A CA 1
ATOM 693 C C . GLU A 1 92 ? 0.336 -3.341 -8.903 1.00 94.06 92 GLU A C 1
ATOM 695 O O . GLU A 1 92 ? -0.360 -2.868 -7.999 1.00 94.06 92 GLU A O 1
ATOM 700 N N . ILE A 1 93 ? 0.078 -4.530 -9.455 1.00 95.62 93 ILE A N 1
ATOM 701 C CA . ILE A 1 93 ? -1.098 -5.339 -9.119 1.00 95.62 93 ILE A CA 1
ATOM 702 C C . ILE A 1 93 ? -1.030 -5.835 -7.668 1.00 95.62 93 ILE A C 1
ATOM 704 O O . ILE A 1 93 ? -2.029 -5.774 -6.949 1.00 95.62 93 ILE A O 1
ATOM 708 N N . ALA A 1 94 ? 0.129 -6.308 -7.206 1.00 97.25 94 ALA A N 1
ATOM 709 C CA . ALA A 1 94 ? 0.311 -6.792 -5.840 1.00 97.25 94 ALA A CA 1
ATOM 710 C C . ALA A 1 94 ? 0.011 -5.693 -4.807 1.00 97.25 94 ALA A C 1
ATOM 712 O O . ALA A 1 94 ? -0.673 -5.943 -3.809 1.00 97.25 94 ALA A O 1
ATOM 713 N N . ILE A 1 95 ? 0.448 -4.461 -5.075 1.00 97.44 95 ILE A N 1
ATOM 714 C CA . ILE A 1 95 ? 0.175 -3.291 -4.237 1.00 97.44 95 ILE A CA 1
ATOM 715 C C . ILE A 1 95 ? -1.324 -2.967 -4.226 1.00 97.44 95 ILE A C 1
ATOM 717 O O . ILE A 1 95 ? -1.898 -2.793 -3.148 1.00 97.44 95 ILE A O 1
ATOM 721 N N . GLU A 1 96 ? -1.996 -2.950 -5.383 1.00 94.62 96 GLU A N 1
ATOM 722 C CA . GLU A 1 96 ? -3.449 -2.720 -5.430 1.00 94.62 96 GLU A CA 1
ATOM 723 C C . GLU A 1 96 ? -4.225 -3.781 -4.629 1.00 94.62 96 GLU A C 1
ATOM 725 O O . GLU A 1 96 ? -5.152 -3.455 -3.872 1.00 94.62 96 GLU A O 1
ATOM 730 N N . VAL A 1 97 ? -3.813 -5.049 -4.731 1.00 96.31 97 VAL A N 1
ATOM 731 C CA . VAL A 1 97 ? -4.417 -6.155 -3.978 1.00 96.31 97 VAL A CA 1
ATOM 732 C C . VAL A 1 97 ? -4.160 -6.010 -2.476 1.00 96.31 97 VAL A C 1
ATOM 734 O O . VAL A 1 97 ? -5.081 -6.243 -1.687 1.00 96.31 97 VAL A O 1
ATOM 737 N N . LEU A 1 98 ? -2.967 -5.579 -2.048 1.00 97.00 98 LEU A N 1
ATOM 738 C CA . LEU A 1 98 ? -2.702 -5.245 -0.642 1.00 97.00 98 LEU A CA 1
ATOM 739 C C . LEU A 1 98 ? -3.683 -4.179 -0.141 1.00 97.00 98 LEU A C 1
ATOM 741 O O . LEU A 1 98 ? -4.288 -4.357 0.918 1.00 97.00 98 LEU A O 1
ATOM 745 N N . GLY A 1 99 ? -3.923 -3.125 -0.926 1.00 92.94 99 GLY A N 1
ATOM 746 C CA . GLY A 1 99 ? -4.921 -2.103 -0.609 1.00 92.94 99 GLY A CA 1
ATOM 747 C C . GLY A 1 99 ? -6.321 -2.684 -0.389 1.00 92.94 99 GLY A C 1
ATOM 748 O O . GLY A 1 99 ? -6.990 -2.337 0.591 1.00 92.94 99 GLY A O 1
ATOM 749 N N . ASP A 1 100 ? -6.761 -3.602 -1.251 1.00 93.19 100 ASP A N 1
ATOM 750 C CA . ASP A 1 100 ? -8.042 -4.311 -1.123 1.00 93.19 100 ASP A CA 1
ATOM 751 C C . ASP A 1 100 ? -8.123 -5.179 0.132 1.00 93.19 100 ASP A C 1
ATOM 753 O O . ASP A 1 100 ? -9.146 -5.186 0.826 1.00 93.19 100 ASP A O 1
ATOM 757 N N . VAL A 1 101 ? -7.065 -5.925 0.439 1.00 95.25 101 VAL A N 1
ATOM 758 C CA . VAL A 1 101 ? -7.026 -6.791 1.620 1.00 95.25 101 VAL A CA 1
ATOM 759 C C . VAL A 1 101 ? -7.052 -5.949 2.896 1.00 95.25 101 VAL A C 1
ATOM 761 O O . VAL A 1 101 ? -7.889 -6.212 3.762 1.00 95.25 101 VAL A O 1
ATOM 764 N N . ILE A 1 102 ? -6.232 -4.897 2.987 1.00 93.94 102 ILE A N 1
ATOM 765 C CA . ILE A 1 102 ? -6.194 -3.977 4.136 1.00 93.94 102 ILE A CA 1
ATOM 766 C C . ILE A 1 102 ? -7.569 -3.343 4.367 1.00 93.94 102 ILE A C 1
ATOM 768 O O . ILE A 1 102 ? -8.102 -3.385 5.477 1.00 93.94 102 ILE A O 1
ATOM 772 N N . THR A 1 103 ? -8.175 -2.805 3.303 1.00 90.31 103 THR A N 1
ATOM 773 C CA . THR A 1 103 ? -9.465 -2.097 3.373 1.00 90.31 103 THR A CA 1
ATOM 774 C C . THR A 1 103 ? -10.586 -2.990 3.907 1.00 90.31 103 THR A C 1
ATOM 776 O O . THR A 1 103 ? -11.473 -2.516 4.611 1.00 90.31 103 THR A O 1
ATOM 779 N N . HIS A 1 104 ? -10.583 -4.278 3.555 1.00 91.50 104 HIS A N 1
ATOM 780 C CA . HIS A 1 104 ? -11.714 -5.168 3.825 1.00 91.50 104 HIS A CA 1
ATOM 781 C C . HIS A 1 104 ? -11.531 -6.097 5.023 1.00 91.50 104 HIS A C 1
ATOM 783 O O . HIS A 1 104 ? -12.512 -6.682 5.471 1.00 91.50 104 HIS A O 1
ATOM 789 N N . THR A 1 105 ? -10.317 -6.224 5.557 1.00 91.50 105 THR A N 1
ATOM 790 C CA . THR A 1 105 ? -10.050 -7.076 6.729 1.00 91.50 105 THR A CA 1
ATOM 791 C C . THR A 1 105 ? -9.824 -6.288 8.016 1.00 91.50 105 THR A C 1
ATOM 793 O O . THR A 1 105 ? -9.887 -6.868 9.099 1.00 91.50 105 THR A O 1
ATOM 796 N N . GLY A 1 106 ? -9.636 -4.965 7.921 1.00 86.75 106 GLY A N 1
ATOM 797 C CA . GLY A 1 106 ? -9.693 -4.046 9.056 1.00 86.75 106 GLY A CA 1
ATOM 798 C C . GLY A 1 106 ? -8.793 -4.475 10.215 1.00 86.75 106 GLY A C 1
ATOM 799 O O . GLY A 1 106 ? -7.576 -4.581 10.065 1.00 86.75 106 GLY A O 1
ATOM 800 N N . GLN A 1 107 ? -9.395 -4.737 11.379 1.00 91.19 107 GLN A N 1
ATOM 801 C CA . GLN A 1 107 ? -8.662 -5.074 12.601 1.00 91.19 107 GLN A CA 1
ATOM 802 C C . GLN A 1 107 ? -7.822 -6.354 12.460 1.00 91.19 107 GLN A C 1
ATOM 804 O O . GLN A 1 107 ? -6.713 -6.408 12.992 1.00 91.19 107 GLN A O 1
ATOM 809 N N . SER A 1 108 ? -8.292 -7.344 11.695 1.00 93.56 108 SER A N 1
ATOM 810 C CA . SER A 1 108 ? -7.558 -8.594 11.461 1.00 93.56 108 SER A CA 1
ATOM 811 C C . SER A 1 108 ? -6.252 -8.396 10.688 1.00 93.56 108 SER A C 1
ATOM 813 O O . SER A 1 108 ? -5.363 -9.241 10.780 1.00 93.56 108 SER A O 1
ATOM 815 N N . TYR A 1 109 ? -6.103 -7.289 9.949 1.00 95.44 109 TYR A N 1
ATOM 816 C CA . TYR A 1 109 ? -4.876 -6.989 9.208 1.00 95.44 109 TYR A CA 1
ATOM 817 C C . TYR A 1 109 ? -3.769 -6.386 10.079 1.00 95.44 109 TYR A C 1
ATOM 819 O O . TYR A 1 109 ? -2.598 -6.450 9.717 1.00 95.44 109 TYR A O 1
ATOM 827 N N . MET A 1 110 ? -4.110 -5.794 11.228 1.00 93.44 110 MET A N 1
ATOM 828 C CA . MET A 1 110 ? -3.169 -5.006 12.038 1.00 93.44 110 MET A CA 1
ATOM 829 C C . MET A 1 110 ? -1.844 -5.716 12.381 1.00 93.44 110 MET A C 1
ATOM 831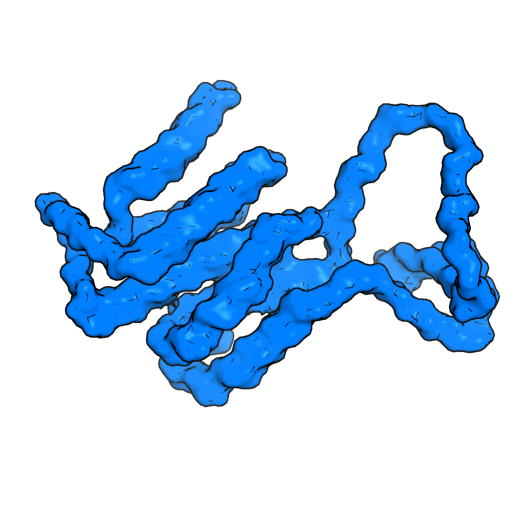 O O . MET A 1 110 ? -0.816 -5.044 12.322 1.00 93.44 110 MET A O 1
ATOM 835 N N . PRO A 1 111 ? -1.795 -7.042 12.641 1.00 95.69 111 PRO A N 1
ATOM 836 C CA . PRO A 1 111 ? -0.529 -7.751 12.861 1.00 95.69 111 PRO A CA 1
ATOM 837 C C . PRO A 1 111 ? 0.466 -7.686 11.689 1.00 95.69 111 PRO A C 1
ATOM 839 O O . PRO A 1 111 ? 1.657 -7.898 11.891 1.00 95.69 111 PRO A O 1
ATOM 842 N N . TYR A 1 112 ? -0.009 -7.412 10.472 1.00 96.75 112 TYR A N 1
ATOM 843 C CA . TYR A 1 112 ? 0.791 -7.330 9.245 1.00 96.75 112 TYR A CA 1
ATOM 844 C C . TYR A 1 112 ? 1.039 -5.892 8.782 1.00 96.75 112 TYR A C 1
ATOM 846 O O . TYR A 1 112 ? 1.784 -5.672 7.825 1.00 96.75 112 TYR A O 1
ATOM 854 N N . PHE A 1 113 ? 0.377 -4.919 9.414 1.00 95.44 113 PHE A N 1
ATOM 855 C CA . PHE A 1 113 ? 0.265 -3.558 8.904 1.00 95.44 113 PHE A CA 1
ATOM 856 C C . PHE A 1 113 ? 1.627 -2.878 8.786 1.00 95.44 113 PHE A C 1
ATOM 858 O O . PHE A 1 113 ? 1.997 -2.472 7.692 1.00 95.44 113 PHE A O 1
ATOM 865 N N . GLU A 1 114 ? 2.391 -2.816 9.877 1.00 94.81 114 GLU A N 1
ATOM 866 C CA . GLU A 1 114 ? 3.691 -2.133 9.909 1.00 94.81 114 GLU A CA 1
ATOM 867 C C . GLU A 1 114 ? 4.662 -2.713 8.876 1.00 94.81 114 GLU A C 1
ATOM 869 O O . GLU A 1 114 ? 5.135 -1.974 8.018 1.00 94.81 114 GLU A O 1
ATOM 874 N N . LYS A 1 115 ? 4.824 -4.045 8.853 1.00 96.62 115 LYS A N 1
ATOM 875 C CA . LYS A 1 115 ? 5.646 -4.733 7.847 1.00 96.62 115 LYS A CA 1
ATOM 876 C C . LYS A 1 115 ? 5.196 -4.406 6.418 1.00 96.62 115 LYS A C 1
ATOM 878 O O . LYS A 1 115 ? 6.020 -4.172 5.545 1.00 96.62 115 LYS A O 1
ATOM 883 N N . THR A 1 116 ? 3.886 -4.367 6.162 1.00 97.38 116 THR A N 1
ATOM 884 C CA . THR A 1 116 ? 3.372 -4.011 4.828 1.00 97.38 116 THR A CA 1
ATOM 885 C C . THR A 1 116 ? 3.782 -2.589 4.441 1.00 97.38 116 THR A C 1
ATOM 887 O O . THR A 1 116 ? 4.242 -2.381 3.323 1.00 97.38 116 THR A O 1
ATOM 890 N N . ILE A 1 117 ? 3.649 -1.623 5.360 1.00 96.06 117 ILE A N 1
ATOM 891 C CA . ILE A 1 117 ? 4.038 -0.226 5.118 1.00 96.06 117 ILE A CA 1
ATOM 892 C C . ILE A 1 117 ? 5.542 -0.106 4.854 1.00 96.06 117 ILE A C 1
ATOM 894 O O . ILE A 1 117 ? 5.926 0.627 3.948 1.00 96.06 117 ILE A O 1
ATOM 898 N N . GLU A 1 118 ? 6.379 -0.839 5.590 1.00 95.88 118 GLU A N 1
ATOM 899 C CA . GLU A 1 118 ? 7.833 -0.860 5.380 1.00 95.88 118 GLU A CA 1
ATOM 900 C C . GLU A 1 118 ? 8.221 -1.317 3.966 1.00 95.88 118 GLU A C 1
ATOM 902 O O . GLU A 1 118 ? 9.130 -0.734 3.379 1.00 95.88 118 GLU A O 1
ATOM 907 N N . HIS A 1 119 ? 7.512 -2.297 3.395 1.00 96.38 119 HIS A N 1
ATOM 908 C CA . HIS A 1 119 ? 7.778 -2.774 2.032 1.00 96.38 119 HIS A CA 1
ATOM 909 C C . HIS A 1 119 ? 7.233 -1.850 0.942 1.00 96.38 119 HIS A C 1
ATOM 911 O O . HIS A 1 119 ? 7.898 -1.662 -0.072 1.00 96.38 119 HIS A O 1
ATOM 917 N N . ILE A 1 120 ? 6.034 -1.280 1.114 1.00 96.25 120 ILE A N 1
ATOM 918 C CA . ILE A 1 120 ? 5.421 -0.476 0.044 1.00 96.25 120 ILE A CA 1
ATOM 919 C C . ILE A 1 120 ? 5.898 0.976 0.044 1.00 96.25 120 ILE A C 1
ATOM 921 O O . ILE A 1 120 ? 5.947 1.581 -1.016 1.00 96.25 120 ILE A O 1
ATOM 925 N N . LEU A 1 121 ? 6.251 1.564 1.194 1.00 95.06 121 LEU A N 1
ATOM 926 C CA . LEU A 1 121 ? 6.596 2.989 1.264 1.00 95.06 121 LEU A CA 1
ATOM 927 C C . LEU A 1 121 ? 7.772 3.382 0.343 1.00 95.06 121 LEU A C 1
ATOM 929 O O . LEU A 1 121 ? 7.642 4.405 -0.329 1.00 95.06 121 LEU A O 1
ATOM 933 N N . PRO A 1 122 ? 8.872 2.605 0.240 1.00 95.00 122 PRO A N 1
ATOM 934 C CA . PRO A 1 122 ? 9.961 2.904 -0.695 1.00 95.00 122 PRO A CA 1
ATOM 935 C C . PRO A 1 122 ? 9.535 2.873 -2.169 1.00 95.00 122 PRO A C 1
ATOM 937 O O . PRO A 1 122 ? 10.117 3.572 -2.992 1.00 95.00 122 PRO A O 1
ATOM 940 N N . LEU A 1 123 ? 8.490 2.109 -2.510 1.00 94.31 123 LEU A N 1
ATOM 941 C CA . LEU A 1 123 ? 7.985 1.982 -3.883 1.00 94.31 123 LEU A CA 1
ATOM 942 C C . LEU A 1 123 ? 7.255 3.245 -4.372 1.00 94.31 123 LEU A C 1
ATOM 944 O O . LEU A 1 123 ? 6.938 3.357 -5.555 1.00 94.31 123 LEU A O 1
ATOM 948 N N . ALA A 1 124 ? 7.033 4.233 -3.496 1.00 92.12 124 ALA A N 1
ATOM 949 C CA . ALA A 1 124 ? 6.559 5.557 -3.894 1.00 92.12 124 ALA A CA 1
ATOM 950 C C . ALA A 1 124 ? 7.571 6.303 -4.784 1.00 92.12 124 ALA A C 1
ATOM 952 O O . ALA A 1 124 ? 7.164 7.203 -5.510 1.00 92.12 124 ALA A O 1
ATOM 953 N N . ASP A 1 125 ? 8.843 5.890 -4.759 1.00 90.25 125 ASP A N 1
ATOM 954 C CA . ASP A 1 125 ? 9.945 6.453 -5.547 1.00 90.25 125 ASP A CA 1
ATOM 955 C C . ASP A 1 125 ? 10.401 5.506 -6.680 1.00 90.25 125 ASP A C 1
ATOM 957 O O . ASP A 1 125 ? 11.504 5.631 -7.208 1.00 90.25 125 ASP A O 1
ATOM 961 N N . HIS A 1 126 ? 9.577 4.518 -7.042 1.00 90.44 126 HIS A N 1
ATOM 962 C CA . HIS A 1 126 ? 9.889 3.535 -8.083 1.00 90.44 126 HIS A CA 1
ATOM 963 C C . HIS A 1 126 ? 9.984 4.172 -9.484 1.00 90.44 126 HIS A C 1
ATOM 965 O O . HIS A 1 126 ? 9.242 5.102 -9.782 1.00 90.44 126 HIS A O 1
ATOM 971 N N . ALA A 1 127 ? 10.830 3.650 -10.381 1.00 85.25 127 ALA A N 1
ATOM 972 C CA . ALA A 1 127 ? 11.014 4.208 -11.732 1.00 85.25 127 ALA A CA 1
ATOM 973 C C . ALA A 1 127 ? 9.734 4.143 -12.590 1.00 85.25 127 ALA A C 1
ATOM 975 O O . ALA A 1 127 ? 9.371 5.101 -13.268 1.00 85.25 127 ALA A O 1
ATOM 976 N N . TYR A 1 128 ? 8.998 3.034 -12.503 1.00 85.50 128 TYR A N 1
ATOM 977 C CA . TYR A 1 128 ? 7.702 2.886 -13.167 1.00 85.50 128 TYR A CA 1
ATOM 978 C C . TYR A 1 128 ? 6.569 3.616 -12.419 1.00 85.50 128 TYR A C 1
ATOM 980 O O . TYR A 1 128 ? 6.276 3.327 -11.255 1.00 85.50 128 TYR A O 1
ATOM 988 N N . GLU A 1 129 ? 5.891 4.519 -13.129 1.00 85.75 129 GLU A N 1
ATOM 989 C CA . GLU A 1 129 ? 4.791 5.366 -12.647 1.00 85.75 129 GLU A CA 1
ATOM 990 C C . GLU A 1 129 ? 3.614 4.579 -12.048 1.00 85.75 129 GLU A C 1
ATOM 992 O O . GLU A 1 129 ? 3.063 4.975 -11.016 1.00 85.75 129 GLU A O 1
ATOM 997 N N . GLY A 1 130 ? 3.232 3.449 -12.657 1.00 86.56 130 GLY A N 1
ATOM 998 C CA . GLY A 1 130 ? 2.115 2.627 -12.177 1.00 86.56 130 GLY A CA 1
ATOM 999 C C . GLY A 1 130 ? 2.329 2.150 -10.739 1.00 86.56 130 GLY A C 1
ATOM 1000 O O . GLY A 1 130 ? 1.433 2.260 -9.897 1.00 86.56 130 GLY A O 1
ATOM 1001 N N . VAL A 1 131 ? 3.556 1.734 -10.411 1.00 91.50 131 VAL A N 1
ATOM 1002 C CA . VAL A 1 131 ? 3.941 1.322 -9.052 1.00 91.50 131 VAL A CA 1
ATOM 1003 C C . VAL A 1 131 ? 3.873 2.497 -8.076 1.00 91.50 131 VAL A C 1
ATOM 1005 O O . VAL A 1 131 ? 3.294 2.345 -6.996 1.00 91.50 131 VAL A O 1
ATOM 1008 N N . ARG A 1 132 ? 4.371 3.685 -8.448 1.00 90.62 132 ARG A N 1
ATOM 1009 C CA . ARG A 1 132 ? 4.289 4.881 -7.586 1.00 90.62 132 ARG A CA 1
ATOM 1010 C C . ARG A 1 132 ? 2.837 5.255 -7.284 1.00 90.62 132 ARG A C 1
ATOM 1012 O O . ARG A 1 132 ? 2.458 5.425 -6.121 1.00 90.62 132 ARG A O 1
ATOM 1019 N N . LYS A 1 133 ? 1.988 5.322 -8.315 1.00 88.25 133 LYS A N 1
ATOM 1020 C CA . LYS A 1 133 ? 0.561 5.669 -8.185 1.00 88.25 133 LYS A CA 1
ATOM 1021 C C . LYS A 1 133 ? -0.200 4.663 -7.323 1.00 88.25 133 LYS A C 1
ATOM 1023 O O . LYS A 1 133 ? -0.917 5.068 -6.400 1.00 88.25 133 LYS A O 1
ATOM 1028 N N . SER A 1 134 ? -0.021 3.369 -7.579 1.00 91.69 134 SER A N 1
ATOM 1029 C CA . SER A 1 134 ? -0.660 2.298 -6.805 1.00 91.69 134 SER A CA 1
ATOM 1030 C C . SER A 1 134 ? -0.177 2.274 -5.355 1.00 91.69 134 SER A C 1
ATOM 1032 O O . SER A 1 134 ? -0.984 2.058 -4.445 1.00 91.69 134 SER A O 1
ATOM 1034 N N . THR A 1 135 ? 1.097 2.600 -5.111 1.00 94.56 135 THR A N 1
ATOM 1035 C CA . THR A 1 135 ? 1.659 2.753 -3.761 1.00 94.56 135 THR A CA 1
ATOM 1036 C C . THR A 1 135 ? 0.968 3.869 -2.996 1.00 94.56 135 THR A C 1
ATOM 1038 O O . THR A 1 135 ? 0.447 3.635 -1.905 1.00 94.56 135 THR A O 1
ATOM 1041 N N . ILE A 1 136 ? 0.908 5.077 -3.563 1.00 91.44 136 ILE A N 1
ATOM 1042 C CA . ILE A 1 136 ? 0.289 6.222 -2.888 1.00 91.44 136 ILE A CA 1
ATOM 1043 C C . ILE A 1 136 ? -1.195 5.953 -2.626 1.00 91.44 136 ILE A C 1
ATOM 1045 O O . ILE A 1 136 ? -1.659 6.158 -1.502 1.00 91.44 136 ILE A O 1
ATOM 1049 N N . SER A 1 137 ? -1.925 5.418 -3.610 1.00 88.62 137 SER A N 1
ATOM 1050 C CA . SER A 1 137 ? -3.327 5.010 -3.432 1.00 88.62 137 SER A CA 1
ATOM 1051 C C . SER A 1 137 ? -3.484 4.009 -2.277 1.00 88.62 137 SER A C 1
ATOM 1053 O O . SER A 1 137 ? -4.316 4.188 -1.382 1.00 88.62 137 SER A O 1
ATOM 1055 N N . THR A 1 138 ? -2.619 2.998 -2.214 1.00 93.19 138 THR A N 1
ATOM 1056 C CA . THR A 1 138 ? -2.649 1.973 -1.162 1.00 93.19 138 THR A CA 1
ATOM 1057 C C . THR A 1 138 ? -2.293 2.525 0.215 1.00 93.19 138 THR A C 1
ATOM 1059 O O . THR A 1 138 ? -2.957 2.175 1.191 1.00 93.19 138 THR A O 1
ATOM 1062 N N . LEU A 1 139 ? -1.319 3.433 0.324 1.00 93.56 139 LEU A N 1
ATOM 1063 C CA . LEU A 1 139 ? -0.972 4.081 1.592 1.00 93.56 139 LEU A CA 1
ATOM 1064 C C . LEU A 1 139 ? -2.132 4.927 2.139 1.00 93.56 139 LEU A C 1
ATOM 1066 O O . LEU A 1 139 ? -2.407 4.907 3.340 1.00 93.56 139 LEU A O 1
ATOM 1070 N N . HIS A 1 140 ? -2.857 5.622 1.261 1.00 90.06 140 HIS A N 1
ATOM 1071 C CA . HIS A 1 140 ? -4.079 6.350 1.614 1.00 90.06 140 HIS A CA 1
ATOM 1072 C C . HIS A 1 140 ? -5.173 5.411 2.144 1.00 90.06 140 HIS A C 1
ATOM 1074 O O . HIS A 1 140 ? -5.758 5.660 3.204 1.00 90.06 140 HIS A O 1
ATOM 1080 N N . ARG A 1 141 ? -5.402 4.277 1.471 1.00 90.81 141 ARG A N 1
ATOM 1081 C CA . ARG A 1 141 ? -6.341 3.235 1.928 1.00 90.81 141 ARG A CA 1
ATOM 1082 C C . ARG A 1 141 ? -5.918 2.624 3.264 1.00 90.81 141 ARG A C 1
ATOM 1084 O O . ARG A 1 141 ? -6.759 2.420 4.139 1.00 90.81 141 ARG A O 1
ATOM 1091 N N . ALA A 1 142 ? -4.622 2.385 3.455 1.00 92.56 142 ALA A N 1
ATOM 1092 C CA . ALA A 1 142 ? -4.062 1.880 4.701 1.00 92.56 142 ALA A CA 1
ATOM 1093 C C . ALA A 1 142 ? -4.243 2.876 5.854 1.00 92.56 142 ALA A C 1
ATOM 1095 O O . ALA A 1 142 ? -4.625 2.484 6.957 1.00 92.56 142 ALA A O 1
ATOM 1096 N N . TYR A 1 143 ? -4.053 4.172 5.595 1.00 90.38 143 TYR A N 1
ATOM 1097 C CA . TYR A 1 143 ? -4.313 5.228 6.571 1.00 90.38 143 TYR A CA 1
ATOM 1098 C C . TYR A 1 143 ? -5.785 5.266 6.987 1.00 90.38 143 TYR A C 1
ATOM 1100 O O . TYR A 1 143 ? -6.092 5.315 8.180 1.00 90.38 143 TYR A O 1
ATOM 1108 N N . ALA A 1 144 ? -6.702 5.180 6.019 1.00 85.88 144 ALA A N 1
ATOM 1109 C CA . ALA A 1 144 ? -8.133 5.110 6.292 1.00 85.88 144 ALA A CA 1
ATOM 1110 C C . ALA A 1 144 ? -8.506 3.861 7.114 1.00 85.88 144 ALA A C 1
ATOM 1112 O O . ALA A 1 144 ? -9.263 3.971 8.079 1.00 85.88 144 ALA A O 1
ATOM 1113 N N . ALA A 1 145 ? -7.944 2.693 6.793 1.00 87.88 145 ALA A N 1
ATOM 1114 C CA . ALA A 1 145 ? -8.174 1.463 7.552 1.00 87.88 145 ALA A CA 1
ATOM 1115 C C . ALA A 1 145 ? -7.653 1.569 8.997 1.00 87.88 145 ALA A C 1
ATOM 1117 O O . ALA A 1 145 ? -8.381 1.258 9.941 1.00 87.88 145 ALA A O 1
ATOM 1118 N N . LEU A 1 146 ? -6.433 2.083 9.194 1.00 88.19 146 LEU A N 1
ATOM 1119 C CA . LEU A 1 146 ? -5.864 2.323 10.525 1.00 88.19 146 LEU A CA 1
ATOM 1120 C C . LEU A 1 146 ? -6.734 3.293 11.340 1.00 88.19 146 LEU A C 1
ATOM 1122 O O . LEU A 1 146 ? -6.954 3.097 12.539 1.00 88.19 146 LEU A O 1
ATOM 1126 N N . TRP A 1 147 ? -7.280 4.320 10.683 1.00 83.62 147 TRP A N 1
ATOM 1127 C CA . TRP A 1 147 ? -8.224 5.240 11.305 1.00 83.62 147 TRP A CA 1
ATOM 1128 C C . TRP A 1 147 ? -9.494 4.529 11.785 1.00 83.62 147 TRP A C 1
ATOM 1130 O O . TRP A 1 147 ? -9.865 4.664 12.951 1.00 83.62 147 TRP A O 1
ATOM 1140 N N . GLN A 1 148 ? -10.128 3.741 10.916 1.00 82.38 148 GLN A N 1
A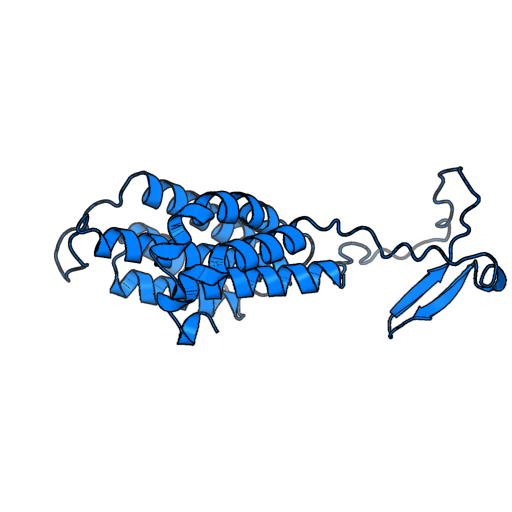TOM 1141 C CA . GLN A 1 148 ? -11.363 3.011 11.223 1.00 82.38 148 GLN A CA 1
ATOM 1142 C C . GLN A 1 148 ? -11.182 2.008 12.370 1.00 82.38 148 GLN A C 1
ATOM 1144 O O . GLN A 1 148 ? -12.045 1.898 13.246 1.00 82.38 148 GLN A O 1
ATOM 1149 N N . VAL A 1 149 ? -10.045 1.307 12.420 1.00 85.31 149 VAL A N 1
ATOM 1150 C CA . VAL A 1 149 ? -9.716 0.395 13.531 1.00 85.31 149 VAL A CA 1
ATOM 1151 C C . VAL A 1 149 ? -9.543 1.165 14.844 1.00 85.31 149 VAL A C 1
ATOM 1153 O O . VAL A 1 149 ? -10.030 0.732 15.894 1.00 85.31 149 VAL A O 1
ATOM 1156 N N . SER A 1 150 ? -8.909 2.339 14.792 1.00 81.94 150 SER A N 1
ATOM 1157 C CA . SER A 1 150 ? -8.749 3.220 15.954 1.00 81.94 150 SER A CA 1
ATOM 1158 C C . SER A 1 150 ? -10.086 3.752 16.482 1.00 81.94 150 SER A C 1
ATOM 1160 O O . SER A 1 150 ? -10.280 3.807 17.698 1.00 81.94 150 SER A O 1
ATOM 1162 N N . GLU A 1 151 ? -11.026 4.099 15.599 1.00 78.31 151 GLU A N 1
ATOM 1163 C CA . GLU A 1 151 ? -12.390 4.481 15.987 1.00 78.31 151 GLU A CA 1
ATOM 1164 C C . GLU A 1 151 ? -13.148 3.310 16.626 1.00 78.31 151 GLU A C 1
ATOM 1166 O O . GLU A 1 151 ? -13.741 3.463 17.695 1.00 78.31 151 GLU A O 1
ATOM 1171 N N . SER A 1 152 ? -13.072 2.125 16.015 1.00 77.75 152 SER A N 1
ATOM 1172 C CA . SER A 1 152 ? -13.786 0.921 16.467 1.00 77.75 152 SER A CA 1
ATOM 1173 C C . SER A 1 152 ? -13.296 0.413 17.827 1.00 77.75 152 SER A C 1
ATOM 1175 O O . SER A 1 152 ? -14.075 -0.123 18.611 1.00 77.75 152 SER A O 1
ATOM 1177 N N . SER A 1 153 ? -12.027 0.659 18.159 1.00 75.50 153 SER A N 1
ATOM 1178 C CA . SER A 1 153 ? -11.428 0.316 19.458 1.00 75.50 153 SER A CA 1
ATOM 1179 C C . SER A 1 153 ? -11.871 1.243 20.605 1.00 75.50 153 SER A C 1
ATOM 1181 O O . SER A 1 153 ? -11.331 1.169 21.709 1.00 75.50 153 SER A O 1
ATOM 1183 N N . GLY A 1 154 ? -12.817 2.161 20.370 1.00 65.94 154 GLY A N 1
ATOM 1184 C CA . GLY A 1 154 ? -13.355 3.068 21.390 1.00 65.94 154 GLY A CA 1
ATOM 1185 C C . GLY A 1 154 ? -12.399 4.191 21.801 1.00 65.94 154 GLY A C 1
ATOM 1186 O O . GLY A 1 154 ? -12.656 4.893 22.775 1.00 65.94 154 GLY A O 1
ATOM 1187 N N . HIS A 1 155 ? -11.296 4.377 21.070 1.00 56.22 155 HIS A N 1
ATOM 1188 C CA . HIS A 1 155 ? -10.271 5.370 21.399 1.00 56.22 155 HIS A CA 1
ATOM 1189 C C . HIS A 1 155 ? -10.629 6.788 20.915 1.00 56.22 155 HIS A C 1
ATOM 1191 O O . HIS A 1 155 ? -9.840 7.710 21.129 1.00 56.22 155 HIS A O 1
ATOM 1197 N N . LYS A 1 156 ? -11.785 7.001 20.258 1.00 60.22 156 LYS A N 1
ATOM 1198 C CA . LYS A 1 156 ? -12.148 8.303 19.670 1.00 60.22 156 LYS A CA 1
ATOM 1199 C C . LYS A 1 156 ? -13.640 8.620 19.672 1.00 60.22 156 LYS A C 1
ATOM 1201 O O . LYS A 1 156 ? -14.495 7.750 19.535 1.00 60.22 156 LYS A O 1
ATOM 1206 N N . GLN A 1 157 ? -13.919 9.921 19.740 1.00 56.91 157 GLN A N 1
ATOM 1207 C CA . GLN A 1 157 ? -15.204 10.503 19.381 1.00 56.91 157 GLN A CA 1
ATOM 1208 C C . GLN A 1 157 ? -15.294 10.570 17.849 1.00 56.91 157 GLN A C 1
ATOM 1210 O O . GLN A 1 157 ? -14.432 11.177 17.212 1.00 56.91 157 GLN A O 1
ATOM 1215 N N . LYS A 1 158 ? -16.330 9.951 17.269 1.00 62.75 158 LYS A N 1
ATOM 1216 C CA . LYS A 1 158 ? -16.681 10.103 15.849 1.00 62.75 158 LYS A CA 1
ATOM 1217 C C . LYS A 1 158 ? -16.766 11.592 15.503 1.00 62.75 158 LYS A C 1
ATOM 1219 O O . LYS A 1 158 ? -17.240 12.374 16.328 1.00 62.75 158 LYS A O 1
ATOM 1224 N N . TRP A 1 159 ? -16.320 11.987 14.308 1.00 65.44 159 TRP A N 1
ATOM 1225 C CA . TRP A 1 159 ? -16.436 13.379 13.871 1.00 65.44 159 TRP A CA 1
ATOM 1226 C C . TRP A 1 159 ? -17.865 13.902 14.061 1.00 65.44 159 TRP A C 1
ATOM 1228 O O . TRP A 1 159 ? -18.827 13.284 13.600 1.00 65.44 159 TRP A O 1
ATOM 1238 N N . GLU A 1 160 ? -17.999 15.054 14.715 1.00 59.59 160 GLU A N 1
ATOM 1239 C CA . GLU A 1 160 ? -19.278 15.733 14.893 1.00 59.59 160 GLU A CA 1
ATOM 1240 C C . GLU A 1 160 ? -19.177 17.167 14.360 1.00 59.59 160 GLU A C 1
ATOM 1242 O O . GLU A 1 160 ? -18.285 17.914 14.787 1.00 59.59 160 GLU A O 1
ATOM 1247 N N . PRO A 1 161 ? -20.093 17.588 13.466 1.00 63.88 161 PRO A N 1
ATOM 1248 C CA . PRO A 1 161 ? -20.131 18.958 12.977 1.00 63.88 161 PRO A CA 1
ATOM 1249 C C . PRO A 1 161 ? -20.128 19.972 14.129 1.00 63.88 161 PRO A C 1
ATOM 1251 O O . PRO A 1 161 ? -20.925 19.877 15.061 1.00 63.88 161 PRO A O 1
ATOM 1254 N N . GLY A 1 162 ? -19.241 20.966 14.057 1.00 66.50 162 GLY A N 1
ATOM 1255 C CA . GLY A 1 162 ? -19.189 22.069 15.023 1.00 66.50 162 GLY A CA 1
ATOM 1256 C C . GLY A 1 162 ? -18.481 21.768 16.350 1.00 66.50 162 GLY A C 1
ATOM 1257 O O . GLY A 1 162 ? -18.359 22.681 17.166 1.00 66.50 162 GLY A O 1
ATOM 1258 N N . LYS A 1 163 ? -17.971 20.548 16.575 1.00 65.19 163 LYS A N 1
ATOM 1259 C CA . LYS A 1 163 ? -17.101 20.247 17.725 1.00 65.19 163 LYS A CA 1
ATOM 1260 C C . LYS A 1 163 ? -15.617 20.314 17.343 1.00 65.19 163 LYS A C 1
ATOM 1262 O O . LYS A 1 163 ? -15.256 19.923 16.232 1.00 65.19 163 LYS A O 1
ATOM 1267 N N . PRO A 1 164 ? -14.739 20.804 18.244 1.00 61.84 164 PRO A N 1
ATOM 1268 C CA . PRO A 1 164 ? -13.302 20.788 18.006 1.00 61.84 164 PRO A CA 1
ATOM 1269 C C . PRO A 1 164 ? -12.826 19.345 17.851 1.00 61.84 164 PRO A C 1
ATOM 1271 O O . PRO A 1 164 ? -13.187 18.466 18.633 1.00 61.84 164 PRO A O 1
ATOM 1274 N N . PHE A 1 165 ? -12.027 19.110 16.816 1.00 63.62 165 PHE A N 1
ATOM 1275 C CA . PHE A 1 165 ? -11.547 17.779 16.499 1.00 63.62 165 PHE A CA 1
ATOM 1276 C C . PHE A 1 165 ? -10.566 17.276 17.566 1.00 63.62 165 PHE A C 1
ATOM 1278 O O . PHE A 1 165 ? -9.596 17.964 17.897 1.00 63.62 165 PHE A O 1
ATOM 1285 N N . ALA A 1 166 ? -10.811 16.075 18.096 1.00 67.00 166 ALA A N 1
ATOM 1286 C CA . ALA A 1 166 ? -9.868 15.407 18.983 1.00 67.00 166 ALA A CA 1
ATOM 1287 C C . ALA A 1 166 ? -8.581 15.079 18.211 1.00 67.00 166 ALA A C 1
ATOM 1289 O O . ALA A 1 166 ? -8.630 14.587 17.085 1.00 67.00 166 ALA A O 1
ATOM 1290 N N . GLN A 1 167 ? -7.422 15.366 18.808 1.00 69.06 167 GLN A N 1
ATOM 1291 C CA . GLN A 1 167 ? -6.140 15.094 18.160 1.00 69.06 167 GLN A CA 1
ATOM 1292 C C . GLN A 1 167 ? -5.978 13.585 17.900 1.00 69.06 167 GLN A C 1
ATOM 1294 O O . GLN A 1 167 ? -6.314 12.779 18.774 1.00 69.06 167 GLN A O 1
ATOM 1299 N N . PRO A 1 168 ? -5.466 13.180 16.724 1.00 71.06 168 PRO A N 1
ATOM 1300 C CA . PRO A 1 168 ? -5.187 11.778 16.453 1.00 71.06 168 PRO A CA 1
ATOM 1301 C C . PRO A 1 168 ? -4.111 11.224 17.404 1.00 71.06 168 PRO A C 1
ATOM 1303 O O . PRO A 1 168 ? -3.215 11.971 17.805 1.00 71.06 168 PRO A O 1
ATOM 1306 N N . PRO A 1 169 ? -4.149 9.914 17.724 1.00 77.94 169 PRO A N 1
ATOM 1307 C CA . PRO A 1 169 ? -3.057 9.214 18.379 1.00 77.94 169 PRO A CA 1
ATOM 1308 C C . PRO A 1 169 ? -1.720 9.498 17.687 1.00 77.94 169 PRO A C 1
ATOM 1310 O O . PRO A 1 169 ? -1.699 9.625 16.456 1.00 77.94 169 PRO A O 1
ATOM 1313 N N . PRO A 1 170 ? -0.608 9.563 18.440 1.00 83.69 170 PRO A N 1
ATOM 1314 C CA . PRO A 1 170 ? 0.700 9.917 17.892 1.00 83.69 170 PRO A CA 1
ATOM 1315 C C . PRO A 1 170 ? 1.115 9.074 16.680 1.00 83.69 170 PRO A C 1
ATOM 1317 O O . PRO A 1 170 ? 1.641 9.616 15.715 1.00 83.69 170 PRO A O 1
ATOM 1320 N N . GLU A 1 171 ? 0.823 7.773 16.698 1.00 83.31 171 GLU A N 1
ATOM 1321 C CA . GLU A 1 171 ? 1.151 6.832 15.617 1.00 83.31 171 GLU A CA 1
ATOM 1322 C C . GLU A 1 171 ? 0.405 7.158 14.319 1.00 83.31 171 GLU A C 1
ATOM 1324 O O . GLU A 1 171 ? 1.012 7.276 13.257 1.00 83.31 171 GLU A O 1
ATOM 1329 N N . ILE A 1 172 ? -0.903 7.408 14.416 1.00 84.12 172 ILE A N 1
ATOM 1330 C CA . ILE A 1 172 ? -1.736 7.796 13.273 1.00 84.12 172 ILE A CA 1
ATOM 1331 C C . ILE A 1 172 ? -1.311 9.167 12.753 1.00 84.12 172 ILE A C 1
ATOM 1333 O O . ILE A 1 172 ? -1.264 9.388 11.547 1.00 84.12 172 ILE A O 1
ATOM 1337 N N . LYS A 1 173 ? -0.969 10.098 13.648 1.00 84.31 173 LYS A N 1
ATOM 1338 C CA . LYS A 1 173 ? -0.453 11.406 13.245 1.00 84.31 173 LYS A CA 1
ATOM 1339 C C . LYS A 1 173 ? 0.847 11.264 12.448 1.00 84.31 173 LYS A C 1
ATOM 1341 O O . LYS A 1 173 ? 0.935 11.802 11.350 1.00 84.31 173 LYS A O 1
ATOM 1346 N N . LYS A 1 174 ? 1.810 10.499 12.973 1.00 88.25 174 LYS A N 1
ATOM 1347 C CA . LYS A 1 174 ? 3.105 10.242 12.331 1.00 88.25 174 LYS A CA 1
ATOM 1348 C C . LYS A 1 174 ? 2.927 9.596 10.958 1.00 88.25 174 LYS A C 1
ATOM 1350 O O . LYS A 1 174 ? 3.525 10.053 9.990 1.00 88.25 174 LYS A O 1
ATOM 1355 N N . PHE A 1 175 ? 2.076 8.574 10.854 1.00 89.81 175 PHE A N 1
ATOM 1356 C CA . PHE A 1 175 ? 1.815 7.929 9.568 1.00 89.81 175 PHE A CA 1
ATOM 1357 C C . PHE A 1 175 ? 1.160 8.892 8.565 1.00 89.81 175 PHE A C 1
ATOM 1359 O O . PHE A 1 175 ? 1.544 8.918 7.400 1.00 89.81 175 PHE A O 1
ATOM 1366 N N . GLY A 1 176 ? 0.246 9.753 9.025 1.00 86.88 176 GLY A N 1
ATOM 1367 C CA . GLY A 1 176 ? -0.369 10.788 8.189 1.00 86.88 176 GLY A CA 1
ATOM 1368 C C . GLY A 1 176 ? 0.624 11.834 7.671 1.00 86.88 176 GLY A C 1
ATOM 1369 O O . GLY A 1 176 ? 0.522 12.252 6.521 1.00 86.88 176 GLY A O 1
ATOM 1370 N N . GLU A 1 177 ? 1.603 12.234 8.486 1.00 87.75 177 GLU A N 1
ATOM 1371 C CA . GLU A 1 177 ? 2.679 13.152 8.076 1.00 87.75 177 GLU A CA 1
ATOM 1372 C C . GLU A 1 177 ? 3.583 12.527 6.999 1.00 87.75 177 GLU A C 1
ATOM 1374 O O . GLU A 1 177 ? 3.888 13.180 5.997 1.00 87.75 177 GLU A O 1
ATOM 1379 N N . ILE A 1 178 ? 3.951 11.250 7.159 1.00 89.94 178 ILE A N 1
ATOM 1380 C CA . ILE A 1 178 ? 4.733 10.491 6.167 1.00 89.94 178 ILE A CA 1
ATOM 1381 C C . ILE A 1 178 ? 3.951 10.361 4.856 1.00 89.94 178 ILE A C 1
ATOM 1383 O O . ILE A 1 178 ? 4.461 10.729 3.798 1.00 89.94 178 ILE A O 1
ATOM 1387 N N . LEU A 1 179 ? 2.694 9.910 4.930 1.00 89.69 179 LEU A N 1
ATOM 1388 C CA . LEU A 1 179 ? 1.800 9.778 3.778 1.00 89.69 179 LEU A CA 1
ATOM 1389 C C . LEU A 1 179 ? 1.664 11.098 3.016 1.00 89.69 179 LEU A C 1
ATOM 1391 O O . LEU A 1 179 ? 1.750 11.121 1.789 1.00 89.69 179 LEU A O 1
ATOM 1395 N N . MET A 1 180 ? 1.456 12.204 3.731 1.00 84.62 180 MET A N 1
ATOM 1396 C CA . MET A 1 180 ? 1.296 13.511 3.100 1.00 84.62 180 MET A CA 1
ATOM 1397 C C . MET A 1 180 ? 2.580 13.961 2.405 1.00 84.62 180 MET A C 1
ATOM 1399 O O . MET A 1 180 ? 2.522 14.478 1.293 1.00 84.62 180 MET A O 1
ATOM 1403 N N . THR A 1 181 ? 3.734 13.720 3.029 1.00 87.94 181 THR A N 1
ATOM 1404 C CA . THR A 1 181 ? 5.040 14.031 2.436 1.00 87.94 181 THR A CA 1
ATOM 1405 C C . THR A 1 181 ? 5.245 13.260 1.133 1.00 87.94 181 THR A C 1
ATOM 1407 O O . THR A 1 181 ? 5.539 13.874 0.111 1.00 87.94 181 THR A O 1
ATOM 1410 N N . ALA A 1 182 ? 5.007 11.944 1.144 1.00 88.50 182 ALA A N 1
ATOM 1411 C CA . ALA A 1 182 ? 5.112 11.102 -0.047 1.00 88.50 182 ALA A CA 1
ATOM 1412 C C . ALA A 1 182 ? 4.106 11.511 -1.138 1.00 88.50 182 ALA A C 1
ATOM 1414 O O . ALA A 1 182 ? 4.461 11.609 -2.308 1.00 88.50 182 ALA A O 1
ATOM 1415 N N . THR A 1 183 ? 2.864 11.827 -0.751 1.00 84.69 183 THR A N 1
ATOM 1416 C CA . THR A 1 183 ? 1.820 12.273 -1.687 1.00 84.69 183 THR A CA 1
ATOM 1417 C C . THR A 1 183 ? 2.217 13.572 -2.380 1.00 84.69 183 THR A C 1
ATOM 1419 O O . THR A 1 183 ? 2.100 13.660 -3.595 1.00 84.69 183 THR A O 1
ATOM 1422 N N . ILE A 1 184 ? 2.683 14.578 -1.629 1.00 82.50 184 ILE A N 1
ATOM 1423 C CA . ILE A 1 184 ? 3.083 15.880 -2.187 1.00 82.50 184 ILE A CA 1
ATOM 1424 C C . ILE A 1 184 ? 4.309 15.736 -3.088 1.00 82.50 184 ILE A C 1
ATOM 1426 O O . ILE A 1 184 ? 4.341 16.370 -4.140 1.00 82.50 184 ILE A O 1
ATOM 1430 N N . LYS A 1 185 ? 5.291 14.919 -2.682 1.00 85.94 185 LYS A N 1
ATOM 1431 C CA . LYS A 1 185 ? 6.490 14.642 -3.480 1.00 85.94 185 LYS A CA 1
ATOM 1432 C C . LYS A 1 185 ? 6.108 14.062 -4.841 1.00 85.94 185 LYS A C 1
ATOM 1434 O O . LYS A 1 185 ? 6.377 14.694 -5.854 1.00 85.94 185 LYS A O 1
ATOM 1439 N N . MET A 1 186 ? 5.387 12.941 -4.847 1.00 83.00 186 MET A N 1
ATOM 1440 C CA . MET A 1 186 ? 4.960 12.297 -6.089 1.00 83.00 186 MET A CA 1
ATOM 1441 C C . MET A 1 186 ? 4.096 13.249 -6.934 1.00 83.00 186 MET A C 1
ATOM 1443 O O . MET A 1 186 ? 4.326 13.388 -8.126 1.00 83.00 186 MET A O 1
ATOM 1447 N N . TRP A 1 187 ? 3.188 14.032 -6.335 1.00 75.81 187 TRP A N 1
ATOM 1448 C CA . TRP A 1 187 ? 2.393 15.004 -7.104 1.00 75.81 187 TRP A CA 1
ATOM 1449 C C . TRP A 1 187 ? 3.210 16.107 -7.790 1.00 75.81 187 TRP A C 1
ATOM 1451 O O . TRP A 1 187 ? 2.722 16.714 -8.744 1.00 75.81 187 TRP A O 1
ATOM 1461 N N . ALA A 1 188 ? 4.396 16.423 -7.268 1.00 79.62 188 ALA A N 1
ATOM 1462 C CA . ALA A 1 188 ? 5.303 17.388 -7.874 1.00 79.62 188 ALA A CA 1
ATOM 1463 C C . ALA A 1 188 ? 6.106 16.785 -9.037 1.00 79.62 188 ALA A C 1
ATOM 1465 O O . ALA A 1 188 ? 6.506 17.535 -9.924 1.00 79.62 188 ALA A O 1
ATOM 1466 N N . GLU A 1 189 ? 6.325 15.470 -9.013 1.00 76.81 189 GLU A N 1
ATOM 1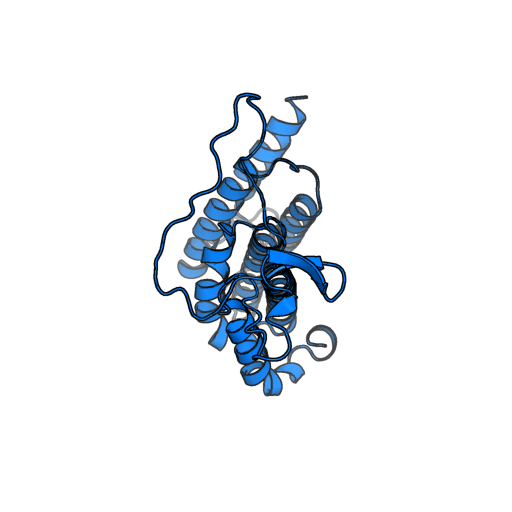467 C CA . GLU A 1 189 ? 7.131 14.716 -9.979 1.00 76.81 189 GLU A CA 1
ATOM 1468 C C . GLU A 1 189 ? 6.290 14.171 -11.150 1.00 76.81 189 GLU A C 1
ATOM 1470 O O . GLU A 1 189 ? 6.811 14.038 -12.249 1.00 76.81 189 GLU A O 1
ATOM 1475 N N . GLU A 1 190 ? 4.989 13.913 -10.960 1.00 71.12 190 GLU A N 1
ATOM 1476 C CA . GLU A 1 190 ? 4.117 13.391 -12.025 1.00 71.12 190 GLU A CA 1
ATOM 1477 C C . GLU A 1 190 ? 3.620 14.470 -13.008 1.00 71.12 190 GLU A C 1
ATOM 1479 O O . GLU A 1 190 ? 3.012 15.480 -12.619 1.00 71.12 190 GLU A O 1
ATOM 1484 N N . ASP A 1 191 ? 3.760 14.194 -14.307 1.00 62.53 191 ASP A N 1
ATOM 1485 C CA . ASP A 1 191 ? 3.257 15.056 -15.383 1.00 62.53 191 ASP A CA 1
ATOM 1486 C C . ASP A 1 191 ? 1.731 14.970 -15.555 1.00 62.53 191 ASP A C 1
ATOM 1488 O O . ASP A 1 191 ? 1.059 15.991 -15.779 1.00 62.53 191 ASP A O 1
ATOM 1492 N N . ASP A 1 192 ? 1.140 13.781 -15.370 1.00 61.59 192 ASP A N 1
ATOM 1493 C CA . ASP A 1 192 ? -0.313 13.596 -15.433 1.00 61.59 192 ASP A CA 1
ATOM 1494 C C . ASP A 1 192 ? -0.999 13.887 -14.090 1.00 61.59 192 ASP A C 1
ATOM 1496 O O . ASP A 1 192 ? -1.435 13.014 -13.330 1.00 61.59 192 ASP A O 1
ATOM 1500 N N . ARG A 1 193 ? -1.143 15.186 -13.820 1.00 55.00 193 ARG A N 1
ATOM 1501 C CA . ARG A 1 193 ? -1.791 15.726 -12.615 1.00 55.00 193 ARG A CA 1
ATOM 1502 C C . ARG A 1 193 ? -3.319 15.535 -12.561 1.00 55.00 193 ARG A C 1
ATOM 1504 O O . ARG A 1 193 ? -3.935 15.969 -11.588 1.00 55.00 193 ARG A O 1
ATOM 1511 N N . HIS A 1 194 ? -3.957 14.929 -13.572 1.00 51.34 194 HIS A N 1
ATOM 1512 C CA . HIS A 1 194 ? -5.425 14.941 -13.726 1.00 51.34 194 HIS A CA 1
ATOM 1513 C C . HIS A 1 194 ? -6.106 13.549 -13.741 1.00 51.34 194 HIS A C 1
ATOM 1515 O O . HIS A 1 194 ? -7.309 13.472 -13.994 1.00 51.34 194 HIS A O 1
ATOM 1521 N N . GLY A 1 195 ? -5.388 12.460 -13.433 1.00 60.97 195 GLY A N 1
ATOM 1522 C CA . GLY A 1 195 ? -5.899 11.076 -13.511 1.00 60.97 195 GLY A CA 1
ATOM 1523 C C . GLY A 1 195 ? -6.475 10.441 -12.223 1.00 60.97 195 GLY A C 1
ATOM 1524 O O . GLY A 1 195 ? -6.808 11.118 -11.246 1.00 60.97 195 GLY A O 1
ATOM 1525 N N . LYS A 1 196 ? -6.565 9.092 -12.225 1.00 55.66 196 LYS A N 1
ATOM 1526 C CA . LYS A 1 196 ? -7.070 8.173 -11.161 1.00 55.66 196 LYS A CA 1
ATOM 1527 C C . LYS A 1 196 ? -6.573 8.510 -9.749 1.00 55.66 196 LYS A C 1
ATOM 1529 O O . LYS A 1 196 ? -7.322 8.408 -8.786 1.00 55.66 196 LYS A O 1
ATOM 1534 N N . LEU A 1 197 ? -5.346 9.003 -9.646 1.00 58.75 197 LEU A N 1
ATOM 1535 C CA . LEU A 1 197 ? -4.722 9.434 -8.401 1.00 58.75 197 LEU A CA 1
ATOM 1536 C C . LEU A 1 197 ? -5.476 10.585 -7.707 1.00 58.75 197 LEU A C 1
ATOM 1538 O O . LEU A 1 197 ? -5.655 10.562 -6.493 1.00 58.75 197 LEU A O 1
ATOM 1542 N N . CYS A 1 198 ? -5.971 11.568 -8.466 1.00 60.00 198 CYS A N 1
ATOM 1543 C CA . CYS A 1 198 ? -6.764 12.669 -7.915 1.00 60.00 198 CYS A CA 1
ATOM 1544 C C . CYS A 1 198 ? -8.105 12.155 -7.363 1.00 60.00 198 CYS A C 1
ATOM 1546 O O . CYS A 1 198 ? -8.554 12.602 -6.308 1.00 60.00 198 CYS A O 1
ATOM 1548 N N . TYR A 1 199 ? -8.703 11.155 -8.021 1.00 62.44 199 TYR A N 1
ATOM 1549 C CA . TYR A 1 199 ? -9.904 10.476 -7.530 1.00 62.44 199 TYR A CA 1
ATOM 1550 C C . TYR A 1 199 ? -9.639 9.638 -6.276 1.00 62.44 199 TYR A C 1
ATOM 1552 O O . TYR A 1 199 ? -10.453 9.692 -5.360 1.00 62.44 199 TYR A O 1
ATOM 1560 N N . ASP A 1 200 ? -8.520 8.916 -6.194 1.00 56.03 200 ASP A N 1
ATOM 1561 C CA . ASP A 1 200 ? -8.163 8.114 -5.015 1.00 56.03 200 ASP A CA 1
ATOM 1562 C C . ASP A 1 200 ? -7.819 9.001 -3.807 1.00 56.03 200 ASP A C 1
ATOM 1564 O O . ASP A 1 200 ? -8.287 8.744 -2.694 1.00 56.03 200 ASP A O 1
ATOM 1568 N N . ILE A 1 201 ? -7.101 10.112 -4.021 1.00 62.91 201 ILE A N 1
ATOM 1569 C CA . ILE A 1 201 ? -6.889 11.146 -2.997 1.00 62.91 201 ILE A CA 1
ATOM 1570 C C . ILE A 1 201 ? -8.238 11.737 -2.581 1.00 62.91 201 ILE A C 1
ATOM 1572 O O . ILE A 1 201 ? -8.525 11.818 -1.391 1.00 62.91 201 ILE A O 1
ATOM 1576 N N . TYR A 1 202 ? -9.109 12.091 -3.531 1.00 60.78 202 TYR A N 1
ATOM 1577 C CA . TYR A 1 202 ? -10.440 12.627 -3.239 1.00 60.78 202 TYR A CA 1
ATOM 1578 C C . TYR A 1 202 ? -11.331 11.632 -2.482 1.00 60.78 202 TYR A C 1
ATOM 1580 O O . TYR A 1 202 ? -12.060 12.021 -1.568 1.00 60.78 202 TYR A O 1
ATOM 1588 N N . LEU A 1 203 ? -11.277 10.344 -2.821 1.00 57.28 203 LEU A N 1
ATOM 1589 C CA . LEU A 1 203 ? -12.048 9.292 -2.166 1.00 57.28 203 LEU A CA 1
ATOM 1590 C C . LEU A 1 203 ? -11.541 9.054 -0.744 1.00 57.28 203 LEU A C 1
ATOM 1592 O O . LEU A 1 203 ? -12.344 8.977 0.184 1.00 57.28 203 LEU A O 1
ATOM 1596 N N . THR A 1 204 ? -10.222 9.029 -0.552 1.00 58.28 204 THR A N 1
ATOM 1597 C CA . THR A 1 204 ? -9.611 8.929 0.779 1.00 58.28 204 THR A CA 1
ATOM 1598 C C . THR A 1 204 ? -9.941 10.160 1.606 1.00 58.28 204 THR A C 1
ATOM 1600 O O . THR A 1 204 ? -10.373 10.037 2.748 1.00 58.28 204 THR A O 1
ATOM 1603 N N . MET A 1 205 ? -9.860 11.350 1.009 1.00 57.09 205 MET A N 1
ATOM 1604 C CA . MET A 1 205 ? -10.327 12.582 1.629 1.00 57.09 205 MET A CA 1
ATOM 1605 C C . MET A 1 205 ? -11.809 12.510 1.973 1.00 57.09 205 MET A C 1
ATOM 1607 O O . MET A 1 205 ? -12.156 12.981 3.038 1.00 57.09 205 MET A O 1
ATOM 1611 N N . SER A 1 206 ? -12.671 11.911 1.148 1.00 56.72 206 SER A N 1
ATOM 1612 C CA . SER A 1 206 ? -14.115 11.786 1.406 1.00 56.72 206 SER A CA 1
ATOM 1613 C C . SER A 1 206 ? -14.421 10.815 2.549 1.00 56.72 206 SER A C 1
ATOM 1615 O O . SER A 1 206 ? -15.254 11.112 3.406 1.00 56.72 206 SER A O 1
ATOM 1617 N N . ILE A 1 207 ? -13.716 9.681 2.602 1.00 54.03 207 ILE A N 1
ATOM 1618 C CA . ILE A 1 207 ? -13.800 8.709 3.702 1.00 54.03 207 ILE A CA 1
ATOM 1619 C C . ILE A 1 207 ? -13.298 9.356 4.996 1.00 54.03 207 ILE A C 1
ATOM 1621 O O . ILE A 1 207 ? -13.989 9.305 6.010 1.00 54.03 207 ILE A O 1
ATOM 1625 N N . LEU A 1 208 ? -12.160 10.054 4.941 1.00 52.44 208 LEU A N 1
ATOM 1626 C CA . LEU A 1 208 ? -11.614 10.808 6.068 1.00 52.44 208 LEU A CA 1
ATOM 1627 C C . LEU A 1 208 ? -12.456 12.043 6.417 1.00 52.44 208 LEU A C 1
ATOM 1629 O O . LEU A 1 208 ? -12.478 12.449 7.567 1.00 52.44 208 LEU A O 1
ATOM 1633 N N . PHE A 1 209 ? -13.208 12.631 5.485 1.00 49.03 209 PHE A N 1
ATOM 1634 C CA . PHE A 1 209 ? -14.163 13.707 5.775 1.00 49.03 209 PHE A CA 1
ATOM 1635 C C . PHE A 1 209 ? -15.351 13.170 6.571 1.00 49.03 209 PHE A C 1
ATOM 1637 O O . PHE A 1 209 ? -15.839 13.833 7.483 1.00 49.03 209 PHE A O 1
ATOM 1644 N N . ALA A 1 210 ? -15.787 11.946 6.260 1.00 49.03 210 ALA A N 1
ATOM 1645 C CA . ALA A 1 210 ? -16.808 11.241 7.023 1.00 49.03 210 ALA A CA 1
ATOM 1646 C C . ALA A 1 210 ? -16.297 10.767 8.400 1.00 49.03 210 ALA A C 1
ATOM 1648 O O . ALA A 1 210 ? -17.094 10.689 9.337 1.00 49.03 210 ALA A O 1
ATOM 1649 N N . SER A 1 211 ? -14.994 10.485 8.537 1.00 47.16 211 SER A N 1
ATOM 1650 C CA . SER A 1 211 ? -14.361 9.982 9.771 1.00 47.16 211 SER A CA 1
ATOM 1651 C C . SER A 1 211 ? -13.439 10.982 10.486 1.00 47.16 211 SER A C 1
ATOM 1653 O O . SER A 1 211 ? -12.749 10.608 11.425 1.00 47.16 211 SER A O 1
ATOM 1655 N N . ALA A 1 212 ? -13.492 12.263 10.112 1.00 54.28 212 ALA A N 1
ATOM 1656 C CA . ALA A 1 212 ? -12.669 13.377 10.582 1.00 54.28 212 ALA A CA 1
ATOM 1657 C C . ALA A 1 212 ? -11.286 13.585 9.937 1.00 54.28 212 ALA A C 1
ATOM 1659 O O . ALA A 1 212 ? -10.366 12.783 10.087 1.00 54.28 212 ALA A O 1
ATOM 1660 N N . LEU A 1 213 ? -11.070 14.798 9.422 1.00 50.62 213 LEU A N 1
ATOM 1661 C CA . LEU A 1 213 ? -9.743 15.403 9.411 1.00 50.62 213 LEU A CA 1
ATOM 1662 C C . LEU A 1 213 ? -9.784 16.865 9.861 1.00 50.62 213 LEU A C 1
ATOM 1664 O O . LEU A 1 213 ? -10.695 17.631 9.545 1.00 50.62 213 LEU A O 1
ATOM 1668 N N . SER A 1 214 ? -8.734 17.216 10.607 1.00 48.88 214 SER A N 1
ATOM 1669 C CA . SER A 1 214 ? -8.301 18.571 10.944 1.00 48.88 214 SER A CA 1
ATOM 1670 C C . SER A 1 214 ? -8.292 19.463 9.702 1.00 48.88 214 SER A C 1
ATOM 1672 O O . SER A 1 214 ? -7.747 19.076 8.664 1.00 48.88 214 SER A O 1
ATOM 1674 N N . LEU A 1 215 ? -8.810 20.690 9.840 1.00 43.78 215 LEU A N 1
ATOM 1675 C CA . LEU A 1 215 ? -8.798 21.727 8.800 1.00 43.78 215 LEU A CA 1
ATOM 1676 C C . LEU A 1 215 ? -7.425 21.897 8.116 1.00 43.78 215 LEU A C 1
ATOM 1678 O O . LEU A 1 215 ? -7.385 22.333 6.974 1.00 43.78 215 LEU A O 1
ATOM 1682 N N . SER A 1 216 ? -6.312 21.548 8.772 1.00 44.31 216 SER A N 1
ATOM 1683 C CA . SER A 1 216 ? -4.956 21.705 8.231 1.00 44.31 216 SER A CA 1
ATOM 1684 C C . SER A 1 216 ? -4.652 20.836 7.001 1.00 44.31 216 SER A C 1
ATOM 1686 O O . SER A 1 216 ? -4.106 21.357 6.033 1.00 44.31 216 SER A O 1
ATOM 1688 N N . MET A 1 217 ? -5.022 19.547 6.988 1.00 49.38 217 MET A N 1
ATOM 1689 C CA . MET A 1 217 ? -4.785 18.669 5.821 1.00 49.38 217 MET A CA 1
ATOM 1690 C C . MET A 1 217 ? -5.686 19.055 4.650 1.00 49.38 217 MET A C 1
ATOM 1692 O O . MET A 1 217 ? -5.251 19.056 3.500 1.00 49.38 217 MET A O 1
ATOM 1696 N N . LEU A 1 218 ? -6.925 19.451 4.956 1.00 52.59 218 LEU A N 1
ATOM 1697 C CA . LEU A 1 218 ? -7.847 19.942 3.945 1.00 52.59 218 LEU A CA 1
ATOM 1698 C C . LEU A 1 218 ? -7.359 21.253 3.339 1.00 52.59 218 LEU A C 1
ATOM 1700 O O . LEU A 1 218 ? -7.460 21.430 2.136 1.00 52.59 218 LEU A O 1
ATOM 1704 N N . PHE A 1 219 ? -6.807 22.158 4.150 1.00 47.25 219 PHE A N 1
ATOM 1705 C CA . PHE A 1 219 ? -6.302 23.433 3.658 1.00 47.25 219 PHE A CA 1
ATOM 1706 C C . PHE A 1 219 ? -5.100 23.229 2.736 1.00 47.25 219 PHE A C 1
ATOM 1708 O O . PHE A 1 219 ? -5.095 23.801 1.655 1.00 47.25 219 PHE A O 1
ATOM 1715 N N . VAL A 1 220 ? -4.130 22.374 3.087 1.00 53.69 220 VAL A N 1
ATOM 1716 C CA . VAL A 1 220 ? -2.958 22.088 2.231 1.00 53.69 220 VAL A CA 1
ATOM 1717 C C . VAL A 1 220 ? -3.369 21.458 0.895 1.00 53.69 220 VAL A C 1
ATOM 1719 O O . VAL A 1 220 ? -2.914 21.905 -0.152 1.00 53.69 220 VAL A O 1
ATOM 1722 N N . LEU A 1 221 ? -4.290 20.492 0.893 1.00 53.56 221 LEU A N 1
ATOM 1723 C CA . LEU A 1 221 ? -4.734 19.829 -0.340 1.00 53.56 221 LEU A CA 1
ATOM 1724 C C . LEU A 1 221 ? -5.713 20.676 -1.165 1.00 53.56 221 LEU A C 1
ATOM 1726 O O . LEU A 1 221 ? -5.658 20.660 -2.394 1.00 53.56 221 LEU A O 1
ATOM 1730 N N . PHE A 1 222 ? -6.587 21.452 -0.517 1.00 54.28 222 PHE A N 1
ATOM 1731 C CA . PHE A 1 222 ? -7.518 22.358 -1.192 1.00 54.28 222 PHE A CA 1
ATOM 1732 C C . PHE A 1 222 ? -6.795 23.583 -1.748 1.00 54.28 222 PHE A C 1
ATOM 1734 O O . PHE A 1 222 ? -7.148 24.048 -2.826 1.00 54.28 222 PHE A O 1
ATOM 1741 N N . THR A 1 223 ? -5.761 24.086 -1.064 1.00 53.31 223 THR A N 1
ATOM 1742 C CA . THR A 1 223 ? -4.859 25.104 -1.625 1.00 53.31 223 THR A CA 1
ATOM 1743 C C . THR A 1 223 ? -4.013 24.529 -2.748 1.00 53.31 223 THR A C 1
ATOM 1745 O O . THR A 1 223 ? -3.958 25.165 -3.790 1.00 53.31 223 THR A O 1
ATOM 1748 N N . ALA A 1 224 ? -3.450 23.324 -2.619 1.00 52.41 224 ALA A N 1
ATOM 1749 C CA . ALA A 1 224 ? -2.742 22.674 -3.724 1.00 52.41 224 ALA A CA 1
ATOM 1750 C C . ALA A 1 224 ? -3.652 22.486 -4.953 1.00 52.41 224 ALA A C 1
ATOM 1752 O O . ALA A 1 224 ? -3.291 22.891 -6.053 1.00 52.41 224 ALA A O 1
ATOM 1753 N N . SER A 1 225 ? -4.879 21.991 -4.758 1.00 51.19 225 SER A N 1
ATOM 1754 C CA . SER A 1 225 ? -5.855 21.800 -5.842 1.00 51.19 225 SER A CA 1
ATOM 17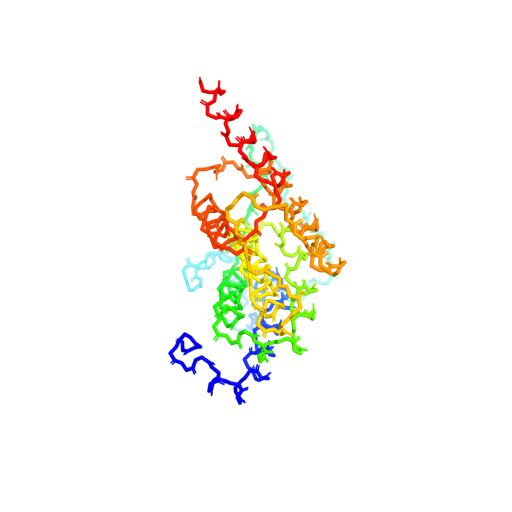55 C C . SER A 1 225 ? -6.368 23.129 -6.422 1.00 51.19 225 SER A C 1
ATOM 1757 O O . SER A 1 225 ? -6.463 23.284 -7.639 1.00 51.19 225 SER A O 1
ATOM 1759 N N . SER A 1 226 ? -6.673 24.125 -5.578 1.00 47.97 226 SER A N 1
ATOM 1760 C CA . SER A 1 226 ? -7.221 25.423 -6.016 1.00 47.97 226 SER A CA 1
ATOM 1761 C C . SER A 1 226 ? -6.171 26.325 -6.665 1.00 47.97 226 SER A C 1
ATOM 1763 O O . SER A 1 226 ? -6.474 27.008 -7.640 1.00 47.97 226 SER A O 1
ATOM 1765 N N . LEU A 1 227 ? -4.931 26.329 -6.164 1.00 44.88 227 LEU A N 1
ATOM 1766 C CA . LEU A 1 227 ? -3.827 27.111 -6.732 1.00 44.88 227 LEU A CA 1
ATOM 1767 C C . LEU A 1 227 ? -3.428 26.591 -8.124 1.00 44.88 227 LEU A C 1
ATOM 1769 O O . LEU A 1 227 ? -2.933 27.361 -8.944 1.00 44.88 227 LEU A O 1
ATOM 1773 N N . MET A 1 228 ? -3.687 25.312 -8.415 1.00 46.34 228 MET A N 1
ATOM 1774 C CA . MET A 1 228 ? -3.453 24.718 -9.734 1.00 46.34 228 MET A CA 1
ATOM 1775 C C . MET A 1 228 ? -4.605 24.944 -10.721 1.00 46.34 228 MET A C 1
ATOM 1777 O O . MET A 1 228 ? -4.337 25.207 -11.891 1.00 46.34 228 MET A O 1
ATOM 1781 N N . LEU A 1 229 ? -5.869 24.950 -10.271 1.00 44.81 229 LEU A N 1
ATOM 1782 C CA . LEU A 1 229 ? -7.009 25.352 -11.117 1.00 44.81 229 LEU A CA 1
ATOM 1783 C C . LEU A 1 229 ? -6.899 26.805 -11.616 1.00 44.81 229 LEU A C 1
ATOM 1785 O O . LEU A 1 229 ? -7.479 27.147 -12.642 1.00 44.81 229 LEU A O 1
ATOM 1789 N N . LEU A 1 230 ? -6.139 27.644 -10.907 1.00 42.44 230 LEU A N 1
ATOM 1790 C CA . LEU A 1 230 ? -5.888 29.050 -11.236 1.00 42.44 230 LEU A CA 1
ATOM 1791 C C . LEU A 1 230 ? -4.645 29.289 -12.117 1.00 42.44 230 LEU A C 1
ATOM 1793 O O . LEU A 1 230 ? -4.426 30.425 -12.526 1.00 42.44 230 LEU A O 1
ATOM 1797 N N . LYS A 1 231 ? -3.826 28.264 -12.403 1.00 42.72 231 LYS A N 1
ATOM 1798 C CA . LYS A 1 231 ? -2.592 28.376 -13.213 1.00 42.72 231 LYS A CA 1
ATOM 1799 C C . LYS A 1 231 ? -2.743 27.903 -14.673 1.00 42.72 231 LYS A C 1
ATOM 1801 O O . LYS A 1 231 ? -1.730 27.702 -15.341 1.00 42.72 231 LYS A O 1
ATOM 1806 N N . LYS A 1 232 ? -3.977 27.739 -15.162 1.00 43.56 232 LYS A N 1
ATOM 1807 C CA . LYS A 1 232 ? -4.291 27.598 -16.595 1.00 43.56 232 LYS A CA 1
ATOM 1808 C C . LYS A 1 232 ? -4.580 28.951 -17.232 1.00 43.56 232 LYS A C 1
ATOM 1810 O O . LYS A 1 232 ? -5.243 29.773 -16.563 1.00 43.56 232 LYS A O 1
#

Secondary structure (DSSP, 8-state):
-HHHHGGGGHHHHHHHHHHHHHHHT-----------GGGGGGTT-EEEETTEEEEPPPTT------------------S------HHHHHHHHHHHHHHHHHHHHGGGGHHHHHHHHHHHGGGGG-SSHHHHHHHHHHHHHHHHHHHHHHHHTT-SPPP-TTSPPPPPPHHHHHHHHHHHHHHHHHHHH-S-TTSHHHHHHHHHHHHHHHH---HHHHHHHHHHHHHHHT--